Protein AF-A0A3D2KAJ4-F1 (afdb_monomer)

Structure (mmCIF, N/CA/C/O backbone):
data_AF-A0A3D2KAJ4-F1
#
_entry.id   AF-A0A3D2KAJ4-F1
#
loop_
_atom_site.group_PDB
_atom_site.id
_atom_site.type_symbol
_atom_site.label_atom_id
_atom_site.label_alt_id
_atom_site.label_comp_id
_atom_site.label_asym_id
_atom_site.label_entity_id
_atom_site.label_seq_id
_atom_site.pdbx_PDB_ins_code
_atom_site.Cartn_x
_atom_site.Cartn_y
_atom_site.Cartn_z
_atom_site.occupancy
_atom_site.B_iso_or_equiv
_atom_site.auth_seq_id
_atom_site.auth_comp_id
_atom_site.auth_asym_id
_atom_site.auth_atom_id
_atom_site.pdbx_PDB_model_num
ATOM 1 N N . MET A 1 1 ? -24.902 52.094 25.342 1.00 44.56 1 MET A N 1
ATOM 2 C CA . MET A 1 1 ? -23.989 51.502 26.342 1.00 44.56 1 MET A CA 1
ATOM 3 C C . MET A 1 1 ? -24.831 51.094 27.542 1.00 44.56 1 MET A C 1
ATOM 5 O O . MET A 1 1 ? -25.283 51.971 28.264 1.00 44.56 1 MET A O 1
ATOM 9 N N . GLY A 1 2 ? -25.164 49.807 27.673 1.00 51.56 2 GLY A N 1
ATOM 10 C CA . GLY A 1 2 ? -25.935 49.292 28.810 1.00 51.56 2 GLY A CA 1
ATOM 11 C C . GLY A 1 2 ? -24.982 48.902 29.934 1.00 51.56 2 GLY A C 1
ATOM 12 O O . GLY A 1 2 ? -24.184 47.990 29.752 1.00 51.56 2 GLY A O 1
ATOM 13 N N . GLY A 1 3 ? -25.013 49.626 31.052 1.00 55.88 3 GLY A N 1
ATOM 14 C CA . GLY A 1 3 ? -24.237 49.272 32.240 1.00 55.88 3 GLY A CA 1
ATOM 15 C C . GLY A 1 3 ? -24.943 48.169 33.029 1.00 55.88 3 GLY A C 1
ATOM 16 O O . GLY A 1 3 ? -26.137 48.282 33.299 1.00 55.88 3 GLY A O 1
ATOM 17 N N . THR A 1 4 ? -24.212 47.128 33.427 1.00 60.97 4 THR A N 1
ATOM 18 C CA . THR A 1 4 ? -24.699 46.009 34.262 1.00 60.97 4 THR A CA 1
ATOM 19 C C . THR A 1 4 ? -24.834 46.367 35.749 1.00 60.97 4 THR A C 1
ATOM 21 O O . THR A 1 4 ? -25.060 45.493 36.582 1.00 60.97 4 THR A O 1
ATOM 24 N N . ASP A 1 5 ? -24.702 47.647 36.097 1.00 73.38 5 ASP A N 1
ATOM 25 C CA . ASP A 1 5 ? -24.620 48.122 37.476 1.00 73.38 5 ASP A CA 1
ATOM 26 C C . ASP A 1 5 ? -26.016 48.494 38.013 1.00 73.38 5 ASP A C 1
ATOM 28 O O . ASP A 1 5 ? -26.476 49.639 37.924 1.00 73.38 5 ASP A O 1
ATOM 32 N N . LEU A 1 6 ? -26.750 47.476 38.478 1.00 77.94 6 LEU A N 1
ATOM 33 C CA . LEU A 1 6 ? -28.124 47.572 38.984 1.00 77.94 6 LEU A CA 1
ATOM 34 C C . LEU A 1 6 ? -28.147 47.502 40.519 1.00 77.94 6 LEU A C 1
ATOM 36 O O . LEU A 1 6 ? -27.630 46.557 41.109 1.00 77.94 6 LEU A O 1
ATOM 40 N N . VAL A 1 7 ? -28.839 48.439 41.177 1.00 79.94 7 VAL A N 1
ATOM 41 C CA . VAL A 1 7 ? -29.032 48.434 42.642 1.00 79.94 7 VAL A CA 1
ATOM 42 C C . VAL A 1 7 ? -30.512 48.284 42.979 1.00 79.94 7 VAL A C 1
ATOM 44 O O . VAL A 1 7 ? -31.363 48.946 42.384 1.00 79.94 7 VAL A O 1
ATOM 47 N N . LYS A 1 8 ? -30.831 47.430 43.956 1.00 79.06 8 LYS A N 1
ATOM 48 C CA . LYS A 1 8 ? -32.203 47.230 44.436 1.00 79.06 8 LYS A CA 1
ATOM 49 C C . LYS A 1 8 ? -32.609 48.372 45.372 1.00 79.06 8 LYS A C 1
ATOM 51 O O . LYS A 1 8 ? -32.001 48.548 46.425 1.00 79.06 8 LYS A O 1
ATOM 56 N N . LYS A 1 9 ? -33.648 49.124 45.007 1.00 74.62 9 LYS A N 1
ATOM 57 C CA . LYS A 1 9 ? -34.270 50.166 45.841 1.00 74.62 9 LYS A CA 1
ATOM 58 C C . LYS A 1 9 ? -35.787 50.019 45.769 1.00 74.62 9 LYS A C 1
ATOM 60 O O . LYS A 1 9 ? -36.330 49.887 44.679 1.00 74.62 9 LYS A O 1
ATOM 65 N N . ASP A 1 10 ? -36.456 49.991 46.919 1.00 75.56 10 ASP A N 1
ATOM 66 C CA . ASP A 1 10 ? -37.926 49.983 47.029 1.00 75.56 10 ASP A CA 1
ATOM 67 C C . ASP A 1 10 ? -38.635 48.916 46.170 1.00 75.56 10 ASP A C 1
ATOM 69 O O . ASP A 1 10 ? -39.682 49.151 45.574 1.00 75.56 10 ASP A O 1
ATOM 73 N N . GLY A 1 11 ? -38.041 47.722 46.073 1.00 74.31 11 GLY A N 1
ATOM 74 C CA . GLY A 1 11 ? -38.625 46.596 45.335 1.00 74.31 11 GLY A CA 1
ATOM 75 C C . GLY A 1 11 ? -38.410 46.611 43.817 1.00 74.31 11 GLY A C 1
ATOM 76 O O . GLY A 1 11 ? -38.854 45.678 43.155 1.00 74.31 11 GLY A O 1
ATOM 77 N N . VAL A 1 12 ? -37.684 47.590 43.269 1.00 77.19 12 VAL A N 1
ATOM 78 C CA . VAL A 1 12 ? -37.281 47.659 41.851 1.00 77.19 12 VAL A CA 1
ATOM 79 C C . VAL A 1 12 ? -35.756 47.742 41.708 1.00 77.19 12 VAL A C 1
ATOM 81 O O . VAL A 1 12 ? -35.048 48.140 42.635 1.00 77.19 12 VAL A O 1
ATOM 84 N N . PHE A 1 13 ? -35.225 47.342 40.555 1.00 81.69 13 PHE A N 1
ATOM 85 C CA . PHE A 1 13 ? -33.801 47.445 40.233 1.00 81.69 13 PHE A CA 1
ATOM 86 C C . PHE A 1 13 ? -33.536 48.712 39.431 1.00 81.69 13 PHE A C 1
ATOM 88 O O . PHE A 1 13 ? -34.203 48.958 38.434 1.00 81.69 13 PHE A O 1
ATOM 95 N N . VAL A 1 14 ? -32.565 49.521 39.844 1.00 81.94 14 VAL A N 1
ATOM 96 C CA . VAL A 1 14 ? -32.251 50.793 39.180 1.00 81.94 14 VAL A CA 1
ATOM 97 C C . VAL A 1 14 ? -30.829 50.764 38.644 1.00 81.94 14 VAL A C 1
ATOM 99 O O . VAL A 1 14 ? -29.884 50.582 39.418 1.00 81.94 14 VAL A O 1
ATOM 102 N N . CYS A 1 15 ? -30.674 50.978 37.335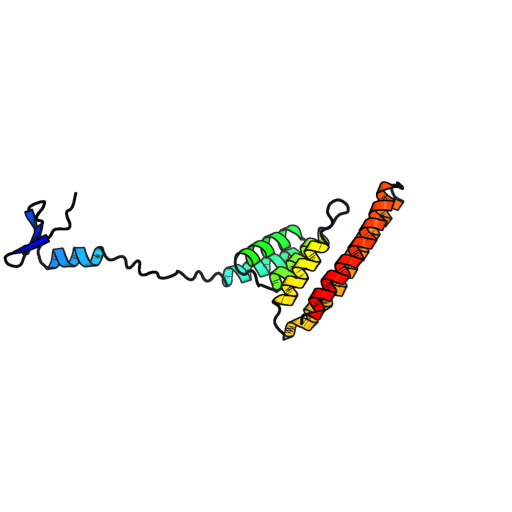 1.00 83.00 15 CYS A N 1
ATOM 103 C CA . CYS A 1 15 ? -29.360 51.135 36.714 1.00 83.00 15 CYS A CA 1
ATOM 104 C C . CYS A 1 15 ? -28.702 52.421 37.200 1.00 83.00 15 CYS A C 1
ATOM 106 O O . CYS A 1 15 ? -29.247 53.508 37.010 1.00 83.00 15 CYS A O 1
ATOM 108 N N . GLN A 1 16 ? -27.524 52.308 37.807 1.00 78.69 16 GLN A N 1
ATOM 109 C CA . GLN A 1 16 ? -26.793 53.466 38.320 1.00 78.69 16 GLN A CA 1
ATOM 110 C C . GLN A 1 16 ? -26.287 54.380 37.197 1.00 78.69 16 GLN A C 1
ATOM 112 O O . GLN A 1 16 ? -26.099 55.571 37.419 1.00 78.69 16 GLN A O 1
ATOM 117 N N . THR A 1 17 ? -26.116 53.855 35.981 1.00 77.31 17 THR A N 1
ATOM 118 C CA . THR A 1 17 ? -25.600 54.621 34.838 1.00 77.31 17 THR A CA 1
ATOM 119 C C . THR A 1 17 ? -26.674 55.452 34.135 1.00 77.31 17 THR A C 1
ATOM 121 O O . THR A 1 17 ? -26.399 56.574 33.723 1.00 77.31 17 THR A O 1
ATOM 124 N N . CYS A 1 18 ? -27.889 54.920 33.965 1.00 81.19 18 CYS A N 1
ATOM 125 C CA . CYS A 1 18 ? -28.947 55.589 33.192 1.00 81.19 18 CYS A CA 1
ATOM 126 C C . CYS A 1 18 ? -30.234 55.875 33.978 1.00 81.19 18 CYS A C 1
ATOM 128 O O . CYS A 1 18 ? -31.140 56.511 33.449 1.00 81.19 18 CYS A O 1
ATOM 130 N N . GLY A 1 19 ? -30.346 55.409 35.224 1.00 75.38 19 GLY A N 1
ATOM 131 C CA . GLY A 1 19 ? -31.495 55.669 36.094 1.00 75.38 19 GLY A CA 1
ATOM 132 C C . GLY A 1 19 ? -32.775 54.905 35.741 1.00 75.38 19 GLY A C 1
ATOM 133 O O . GLY A 1 19 ? -33.782 55.073 36.431 1.00 75.38 19 GLY A O 1
ATOM 134 N N . ILE A 1 20 ? -32.760 54.057 34.705 1.00 81.50 20 ILE A N 1
ATOM 135 C CA . ILE A 1 20 ? -33.915 53.231 34.329 1.00 81.50 20 ILE A CA 1
ATOM 136 C C . ILE A 1 20 ? -34.229 52.252 35.461 1.00 81.50 20 ILE A C 1
ATOM 138 O O . ILE A 1 20 ? -33.332 51.608 36.016 1.00 81.50 20 ILE A O 1
ATOM 142 N N . LYS A 1 21 ? -35.520 52.165 35.794 1.00 82.81 21 LYS A N 1
ATOM 143 C CA . LYS A 1 21 ? -36.064 51.251 36.795 1.00 82.81 21 LYS A CA 1
ATOM 144 C C . LYS A 1 21 ? -36.617 50.016 36.097 1.00 82.81 21 LYS A C 1
ATOM 146 O O . LYS A 1 21 ? -37.402 50.140 35.165 1.00 82.81 21 LYS A O 1
ATOM 151 N N . TYR A 1 22 ? -36.240 48.855 36.599 1.00 77.25 22 TYR A N 1
ATOM 152 C CA . TYR A 1 22 ? -36.689 47.551 36.147 1.00 77.25 22 TYR A CA 1
ATOM 153 C C . TYR A 1 22 ? -37.463 46.881 37.271 1.00 77.25 22 TYR A C 1
ATOM 155 O O . TYR A 1 22 ? -37.044 46.889 38.435 1.00 77.25 22 TYR A O 1
ATOM 163 N N . SER A 1 23 ? -38.592 46.278 36.929 1.00 79.81 23 SER A N 1
ATOM 164 C CA . SER A 1 23 ? -39.265 45.362 37.839 1.00 79.81 23 SER A CA 1
ATOM 165 C C . SER A 1 23 ? -38.400 44.123 38.097 1.00 79.81 23 SER A C 1
ATOM 167 O O . SER A 1 23 ? -37.473 43.801 37.349 1.00 79.81 23 SER A O 1
ATOM 169 N N . ILE A 1 24 ? -38.715 43.400 39.173 1.00 74.88 24 ILE A N 1
ATOM 170 C CA . ILE A 1 24 ? -38.033 42.144 39.512 1.00 74.88 24 ILE A CA 1
ATOM 171 C C . ILE A 1 24 ? -38.161 41.127 38.367 1.00 74.88 24 ILE A C 1
ATOM 173 O O . ILE A 1 24 ? -37.197 40.430 38.065 1.00 74.88 24 ILE A O 1
ATOM 177 N N . GLU A 1 25 ? -39.320 41.066 37.710 1.00 73.94 25 GLU A N 1
ATOM 178 C CA . GLU A 1 25 ? -39.568 40.141 36.598 1.00 73.94 25 GLU A CA 1
ATOM 179 C C . GLU A 1 25 ? -38.781 40.524 35.333 1.00 73.94 25 GLU A C 1
ATOM 181 O O . GLU A 1 25 ? -38.225 39.651 34.670 1.00 73.94 25 GLU A O 1
ATOM 186 N N . GLU A 1 26 ? -38.656 41.817 35.017 1.00 71.69 26 GLU A N 1
ATOM 187 C CA . GLU A 1 26 ? -37.858 42.289 33.870 1.00 71.69 26 GLU A CA 1
ATOM 188 C C . GLU A 1 26 ? -36.359 42.063 34.083 1.00 71.69 26 GLU A C 1
ATOM 190 O O . GLU A 1 26 ? -35.669 41.601 33.174 1.00 71.69 26 GLU A O 1
ATOM 195 N N . ALA A 1 27 ? -35.858 42.314 35.297 1.00 67.12 27 ALA A N 1
ATOM 196 C CA . ALA A 1 27 ? -34.476 42.006 35.654 1.00 67.12 27 ALA A CA 1
ATOM 197 C C . ALA A 1 27 ? -34.206 40.489 35.616 1.00 67.12 27 ALA A C 1
ATOM 199 O O . ALA A 1 27 ? -33.155 40.060 35.139 1.00 67.12 27 ALA A O 1
ATOM 200 N N . ARG A 1 28 ? -35.171 39.664 36.055 1.00 66.75 28 ARG A N 1
ATOM 201 C CA . ARG A 1 28 ? -35.076 38.199 35.984 1.00 66.75 28 ARG A CA 1
ATOM 202 C C . ARG A 1 28 ? -35.041 37.702 34.537 1.00 66.75 28 ARG A C 1
ATOM 204 O O . ARG A 1 28 ? -34.225 36.840 34.234 1.00 66.75 28 ARG A O 1
ATOM 211 N N . LYS A 1 29 ? -35.865 38.252 33.637 1.00 66.06 29 LYS A N 1
ATOM 212 C CA . LYS A 1 29 ? -35.831 37.893 32.206 1.00 66.06 29 LYS A CA 1
ATOM 213 C C . LYS A 1 29 ? -34.470 38.175 31.570 1.00 66.06 29 LYS A C 1
ATOM 215 O O . LYS A 1 29 ? -33.942 37.307 30.882 1.00 66.06 29 LYS A O 1
ATOM 220 N N . MET A 1 30 ? -33.856 39.318 31.882 1.00 61.94 30 MET A N 1
ATOM 221 C CA . MET A 1 30 ? -32.513 39.647 31.383 1.00 61.94 30 MET A CA 1
ATOM 222 C C . MET A 1 30 ? -31.417 38.704 31.904 1.00 61.94 30 MET A C 1
ATOM 224 O O . MET A 1 30 ? -30.434 38.476 31.207 1.00 61.94 30 MET A O 1
ATOM 228 N N . MET A 1 31 ? -31.582 38.123 33.098 1.00 60.34 31 MET A N 1
ATOM 229 C CA . MET A 1 31 ? -30.660 37.109 33.629 1.00 60.34 31 MET A CA 1
ATOM 230 C C . MET A 1 31 ? -30.849 35.720 32.998 1.00 60.34 31 MET A C 1
ATOM 232 O O . MET A 1 31 ? -29.916 34.923 33.010 1.00 60.34 31 MET A O 1
ATOM 236 N N . ILE A 1 32 ? -32.033 35.422 32.450 1.00 56.62 32 ILE A N 1
ATOM 237 C CA . ILE A 1 32 ? -32.345 34.125 31.827 1.00 56.62 32 ILE A CA 1
ATOM 238 C C . ILE A 1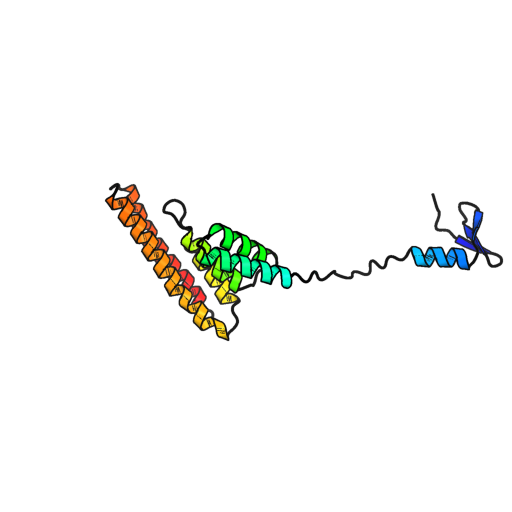 32 ? -31.911 34.103 30.355 1.00 56.62 32 ILE A C 1
ATOM 240 O O . ILE A 1 32 ? -31.362 33.106 29.899 1.00 56.62 32 ILE A O 1
ATOM 244 N N . GLU A 1 33 ? -32.095 35.201 29.619 1.00 52.59 33 GLU A N 1
ATOM 245 C CA . GLU A 1 33 ? -31.712 35.288 28.198 1.00 52.59 33 GLU A CA 1
ATOM 246 C C . GLU A 1 33 ? -30.203 35.518 27.980 1.00 52.59 33 GLU A C 1
ATOM 248 O O . GLU A 1 33 ? -29.713 35.384 26.862 1.00 52.59 33 GLU A O 1
ATOM 253 N N . GLY A 1 34 ? -29.453 35.842 29.040 1.00 49.44 34 GLY A N 1
ATOM 254 C CA . GLY A 1 34 ? -28.016 36.128 28.975 1.00 49.44 34 GLY A CA 1
ATOM 255 C C . GLY A 1 34 ? -27.086 34.955 29.292 1.00 49.44 34 GLY A C 1
ATOM 256 O O . GLY A 1 34 ? -25.879 35.091 29.103 1.00 49.44 34 GLY A O 1
ATOM 257 N N . ASN A 1 35 ? -27.601 33.817 29.764 1.00 53.31 35 ASN A N 1
ATOM 258 C CA . ASN A 1 35 ? -26.761 32.680 30.138 1.00 53.31 35 ASN A CA 1
ATOM 259 C C . ASN A 1 35 ? -26.773 31.626 29.024 1.00 53.31 35 ASN A C 1
ATOM 261 O O . ASN A 1 35 ? -27.408 30.579 29.135 1.00 53.31 35 ASN A O 1
ATOM 265 N N . VAL A 1 36 ? -26.068 31.915 27.924 1.00 53.81 36 VAL A N 1
ATOM 266 C CA . VAL A 1 36 ? -25.588 30.839 27.052 1.00 53.81 36 VAL A CA 1
ATOM 267 C C . VAL A 1 36 ? -24.560 30.091 27.883 1.00 53.81 36 VAL A C 1
ATOM 269 O O . VAL A 1 36 ? -23.478 30.611 28.152 1.00 53.81 36 VAL A O 1
ATOM 272 N N . ASP A 1 37 ? -24.931 28.909 28.358 1.00 48.44 37 ASP A N 1
ATOM 273 C CA . ASP A 1 37 ? -24.009 28.045 29.070 1.00 48.44 37 ASP A CA 1
ATOM 274 C C . ASP A 1 37 ? -22.934 27.569 28.084 1.00 48.44 37 ASP A C 1
ATOM 276 O O . ASP A 1 37 ? -23.093 26.581 27.374 1.00 48.44 37 ASP A O 1
ATOM 280 N N . VAL A 1 38 ? -21.833 28.318 28.004 1.00 52.50 38 VAL A N 1
ATOM 281 C CA . VAL A 1 38 ? -20.588 27.886 27.358 1.00 52.50 38 VAL A CA 1
ATOM 282 C C . VAL A 1 38 ? -19.791 27.026 28.349 1.00 52.50 38 VAL A C 1
ATOM 284 O O . VAL A 1 38 ? -18.560 27.064 28.364 1.00 52.50 38 VAL A O 1
ATOM 287 N N . SER A 1 39 ? -20.461 26.256 29.223 1.00 46.06 39 SER A N 1
ATOM 288 C CA . SER A 1 39 ? -19.810 25.188 29.975 1.00 46.06 39 SER A CA 1
ATOM 289 C C . SER A 1 39 ? -19.399 24.108 28.984 1.00 46.06 39 SER A C 1
ATOM 291 O O . SER A 1 39 ? -20.156 23.196 28.683 1.00 46.06 39 SER A O 1
ATOM 293 N N . GLY A 1 40 ? -18.211 24.303 28.399 1.00 50.53 40 GLY A N 1
ATOM 294 C CA . GLY A 1 40 ? -17.299 23.332 27.790 1.00 50.53 40 GLY A CA 1
ATOM 295 C C . GLY A 1 40 ? -17.870 21.986 27.357 1.00 50.53 40 GLY A C 1
ATOM 296 O O . GLY A 1 40 ? -17.234 20.960 27.594 1.00 50.53 40 GLY A O 1
ATOM 297 N N . SER A 1 41 ? -19.038 21.977 26.718 1.00 49.88 41 SER A N 1
ATOM 298 C CA . SER A 1 41 ? -19.647 20.794 26.148 1.00 49.88 41 SER A CA 1
ATOM 299 C C . SER A 1 41 ? -18.814 20.562 24.916 1.00 49.88 41 SER A C 1
ATOM 301 O O . SER A 1 41 ? -19.039 21.163 23.868 1.00 49.88 41 SER A O 1
ATOM 303 N N . THR A 1 42 ? -17.737 19.804 25.096 1.00 49.75 42 THR A N 1
ATOM 304 C CA . THR A 1 42 ? -16.917 19.321 24.001 1.00 49.75 42 THR A CA 1
ATOM 305 C C . THR A 1 42 ? -17.896 18.581 23.113 1.00 49.75 42 THR A C 1
ATOM 307 O O . THR A 1 42 ? -18.371 17.505 23.474 1.00 49.75 42 THR A O 1
ATOM 310 N N . VAL A 1 43 ? -18.295 19.222 22.013 1.00 56.94 43 VAL A N 1
ATOM 311 C CA . VAL A 1 43 ? -19.124 18.611 20.985 1.00 56.94 43 VAL A CA 1
ATOM 312 C C . VAL A 1 43 ? -18.285 17.450 20.482 1.00 56.94 43 VAL A C 1
ATOM 314 O O . VAL A 1 43 ? -17.340 17.641 19.720 1.00 56.94 43 VAL A O 1
ATOM 317 N N . LYS A 1 44 ? -18.553 16.254 21.006 1.00 58.56 44 LYS A N 1
ATOM 318 C CA . LYS A 1 44 ? -17.991 15.026 20.470 1.00 58.56 44 LYS A CA 1
ATOM 319 C C . LYS A 1 44 ? -18.683 14.837 19.133 1.00 58.56 44 LYS A C 1
ATOM 321 O O . LYS A 1 44 ? -19.829 14.402 19.089 1.00 58.56 44 LYS A O 1
ATOM 326 N N . VAL A 1 45 ? -18.031 15.301 18.073 1.00 67.00 45 VAL A N 1
ATOM 327 C CA . VAL A 1 45 ? -18.467 15.025 16.709 1.00 67.00 45 VAL A CA 1
ATOM 328 C C . VAL A 1 45 ? -18.264 13.529 16.513 1.00 67.00 45 VAL A C 1
ATOM 330 O O . VAL A 1 45 ? -17.137 13.043 16.552 1.00 67.00 45 VAL A O 1
ATOM 333 N N . ASP A 1 46 ? -19.369 12.799 16.427 1.00 79.44 46 ASP A N 1
ATOM 334 C CA . ASP A 1 46 ? -19.358 11.392 16.058 1.00 79.44 46 ASP A CA 1
ATOM 335 C C . ASP A 1 46 ? -19.247 11.311 14.533 1.00 79.44 46 ASP A C 1
ATOM 337 O O . ASP A 1 46 ? -20.211 11.561 13.811 1.00 79.44 46 ASP A O 1
ATOM 341 N N . ASP A 1 47 ? -18.037 11.042 14.045 1.00 87.56 47 ASP A N 1
ATOM 342 C CA . ASP A 1 47 ? -17.747 10.886 12.618 1.00 87.56 47 ASP A CA 1
ATOM 343 C C . ASP A 1 47 ? -17.884 9.419 12.151 1.00 87.56 47 ASP A C 1
ATOM 345 O O . ASP A 1 47 ? -17.508 9.106 11.019 1.00 87.56 47 ASP A O 1
ATOM 349 N N . SER A 1 48 ? -18.433 8.511 12.971 1.00 91.19 48 SER A N 1
ATOM 350 C CA . SER A 1 48 ? -18.488 7.071 12.661 1.00 91.19 48 SER A CA 1
ATOM 351 C C . SER A 1 48 ? -19.197 6.780 11.333 1.00 91.19 48 SER A C 1
ATOM 353 O O . SER A 1 48 ? -18.635 6.106 10.468 1.00 91.19 48 SER A O 1
ATOM 355 N N . ASP A 1 49 ? -20.371 7.381 11.103 1.00 92.94 49 ASP A N 1
ATOM 356 C CA . ASP A 1 49 ? -21.124 7.231 9.846 1.00 92.94 49 ASP A CA 1
ATOM 357 C C . ASP A 1 49 ? -20.319 7.723 8.633 1.00 92.94 49 ASP A C 1
ATOM 359 O O . ASP A 1 49 ? -20.395 7.191 7.522 1.00 92.94 49 ASP A O 1
ATOM 363 N N . LYS A 1 50 ? -19.530 8.782 8.821 1.00 94.62 50 LYS A N 1
ATOM 364 C CA . LYS A 1 50 ? -18.712 9.380 7.765 1.00 94.62 50 LYS A CA 1
ATOM 365 C C . LYS A 1 50 ? -17.508 8.496 7.442 1.00 94.62 50 LYS A C 1
ATOM 367 O O . LYS A 1 50 ? -17.194 8.314 6.264 1.00 94.62 50 LYS A O 1
ATOM 372 N N . ILE A 1 51 ? -16.873 7.927 8.467 1.00 96.69 51 ILE A N 1
ATOM 373 C CA . ILE A 1 51 ? -15.780 6.962 8.330 1.00 96.69 51 ILE A CA 1
ATOM 374 C C . ILE A 1 51 ? -16.267 5.719 7.584 1.00 96.69 51 ILE A C 1
ATOM 376 O O . ILE A 1 51 ? -15.627 5.311 6.613 1.00 96.69 51 ILE A O 1
ATOM 380 N N . GLU A 1 52 ? -17.421 5.162 7.961 1.00 97.12 52 GLU A N 1
ATOM 381 C CA . GLU A 1 52 ? -17.999 3.995 7.286 1.00 97.12 52 GLU A CA 1
ATOM 382 C C . GLU A 1 52 ? -18.279 4.284 5.804 1.00 97.12 52 GLU A C 1
ATOM 384 O O . GLU A 1 52 ? -17.887 3.513 4.920 1.00 97.12 52 GLU A O 1
ATOM 389 N N . ASN A 1 53 ? -18.865 5.447 5.508 1.00 97.88 53 ASN A N 1
ATOM 390 C CA . ASN A 1 53 ? -19.108 5.879 4.135 1.00 97.88 53 ASN A CA 1
ATOM 391 C C . ASN A 1 53 ? -17.809 6.021 3.325 1.00 97.88 53 ASN A C 1
ATOM 393 O O . ASN A 1 53 ? -17.736 5.550 2.188 1.00 97.88 53 ASN A O 1
ATOM 397 N N . TYR A 1 54 ? -16.763 6.640 3.879 1.00 98.50 54 TYR A N 1
ATOM 398 C CA . TYR A 1 54 ? -15.473 6.747 3.190 1.00 98.50 54 TYR A CA 1
ATOM 399 C C . TYR A 1 54 ? -14.803 5.396 2.987 1.00 98.50 54 TYR A C 1
ATOM 401 O O . TYR A 1 54 ? -14.221 5.163 1.929 1.00 98.50 54 TYR A O 1
ATOM 409 N N . LEU A 1 55 ? -14.918 4.489 3.950 1.00 98.56 55 LEU A N 1
ATOM 410 C CA . LEU A 1 55 ? -14.374 3.145 3.840 1.00 98.56 55 LEU A CA 1
ATOM 411 C C . LEU A 1 55 ? -15.073 2.352 2.730 1.00 98.56 55 LEU A C 1
ATOM 413 O O . LEU A 1 55 ? -14.406 1.673 1.947 1.00 98.56 55 LEU A O 1
ATOM 417 N N . MET A 1 56 ? -16.397 2.480 2.608 1.00 98.62 56 MET A N 1
ATOM 418 C CA . MET A 1 56 ? -17.156 1.913 1.492 1.00 98.62 56 MET A CA 1
ATOM 419 C C . MET A 1 56 ? -16.695 2.494 0.147 1.00 98.62 56 MET A C 1
ATOM 421 O O . MET A 1 56 ? -16.456 1.742 -0.798 1.00 98.62 56 MET A O 1
ATOM 425 N N . MET A 1 57 ? -16.507 3.815 0.056 1.00 98.69 57 MET A N 1
ATOM 426 C CA . MET A 1 57 ? -16.006 4.453 -1.168 1.00 98.69 57 MET A CA 1
ATOM 427 C C . MET A 1 57 ? -14.583 4.002 -1.521 1.00 98.69 57 MET A C 1
ATOM 429 O O . MET A 1 57 ? -14.305 3.738 -2.689 1.00 98.69 57 MET A O 1
ATOM 433 N N . ALA A 1 58 ? -13.701 3.853 -0.528 1.00 98.69 58 ALA A N 1
ATOM 434 C CA . ALA A 1 58 ? -12.344 3.352 -0.726 1.00 98.69 58 ALA A CA 1
ATOM 435 C C . ALA A 1 58 ? -12.345 1.916 -1.274 1.00 98.69 58 ALA A C 1
ATOM 437 O O . ALA A 1 58 ? -11.614 1.621 -2.218 1.00 98.69 58 ALA A O 1
ATOM 438 N N . LYS A 1 59 ? -13.193 1.034 -0.724 1.00 98.69 59 LYS A N 1
ATOM 439 C CA . LYS A 1 59 ? -13.357 -0.353 -1.197 1.00 98.69 59 LYS A CA 1
ATOM 440 C C . LYS A 1 59 ? -13.874 -0.394 -2.636 1.00 98.69 59 LYS A C 1
ATOM 442 O O . LYS A 1 59 ? -13.240 -1.008 -3.486 1.00 98.69 59 LYS A O 1
ATOM 447 N N . ASN A 1 60 ? -14.932 0.356 -2.944 1.00 98.62 60 ASN A N 1
ATOM 448 C CA . ASN A 1 60 ? -15.482 0.437 -4.302 1.00 98.62 60 ASN A CA 1
ATOM 449 C C . ASN A 1 60 ? -14.460 0.988 -5.315 1.00 98.62 60 ASN A C 1
ATOM 451 O O . ASN A 1 60 ? -14.344 0.489 -6.437 1.00 98.62 60 ASN A O 1
ATOM 455 N N . ALA A 1 61 ? -13.698 2.016 -4.930 1.00 98.69 61 ALA A N 1
ATOM 456 C CA . ALA A 1 61 ? -12.627 2.558 -5.761 1.00 98.69 61 ALA A CA 1
ATOM 457 C C . ALA A 1 61 ? -11.516 1.523 -5.991 1.00 98.69 61 ALA A C 1
ATOM 459 O O . ALA A 1 61 ? -11.029 1.382 -7.112 1.00 98.69 61 ALA A O 1
ATOM 460 N N . TYR A 1 62 ? -11.160 0.755 -4.960 1.00 98.50 62 TYR A N 1
ATOM 461 C CA . TYR A 1 62 ? -10.152 -0.294 -5.063 1.00 98.50 62 TYR A CA 1
ATOM 462 C C . TYR A 1 62 ? -10.597 -1.422 -5.998 1.00 98.50 62 TYR A C 1
ATOM 464 O O . TYR A 1 62 ? -9.847 -1.789 -6.904 1.00 98.50 62 TYR A O 1
ATOM 472 N N . ASP A 1 63 ? -11.831 -1.901 -5.843 1.00 98.06 63 ASP A N 1
ATOM 473 C CA . ASP A 1 63 ? -12.405 -2.986 -6.648 1.00 98.06 63 ASP A CA 1
ATOM 474 C C . ASP A 1 63 ? -12.549 -2.602 -8.131 1.00 98.06 63 ASP A C 1
ATOM 476 O O . ASP A 1 63 ? -12.443 -3.447 -9.019 1.00 98.06 63 ASP A O 1
ATOM 480 N N . THR A 1 64 ? -12.729 -1.310 -8.418 1.00 97.81 64 THR A N 1
ATOM 481 C CA . THR A 1 64 ? -12.755 -0.761 -9.787 1.00 97.81 64 THR A CA 1
ATOM 482 C C . THR A 1 64 ? -11.370 -0.370 -10.317 1.00 97.81 64 THR A C 1
ATOM 484 O O . THR A 1 64 ? -11.249 0.127 -11.437 1.00 97.81 64 THR A O 1
ATOM 487 N N . GLY A 1 65 ? -10.307 -0.605 -9.542 1.00 97.31 65 GLY A N 1
ATOM 488 C CA . GLY A 1 65 ? -8.921 -0.339 -9.925 1.00 97.31 65 GLY A CA 1
ATOM 489 C C . GLY A 1 65 ? -8.491 1.128 -9.823 1.00 97.31 65 GLY A C 1
ATOM 490 O O . GLY A 1 65 ? -7.375 1.464 -10.227 1.00 97.31 65 GLY A O 1
ATOM 491 N N . ASN A 1 66 ? -9.323 2.013 -9.270 1.00 98.38 66 ASN A N 1
ATOM 492 C CA . ASN A 1 66 ? -9.012 3.429 -9.100 1.00 98.38 66 ASN A CA 1
ATOM 493 C C . ASN A 1 66 ? -8.169 3.678 -7.839 1.00 98.38 66 ASN A C 1
ATOM 495 O O . ASN A 1 66 ? -8.638 4.211 -6.836 1.00 98.38 66 ASN A O 1
ATOM 499 N N . GLN A 1 67 ? -6.884 3.330 -7.922 1.00 98.19 67 GLN A N 1
ATOM 500 C CA . GLN A 1 67 ? -5.958 3.389 -6.786 1.00 98.19 67 GLN A CA 1
ATOM 501 C C . GLN A 1 67 ? -5.791 4.797 -6.200 1.00 98.19 67 GLN A C 1
ATOM 503 O O . GLN A 1 67 ? -5.648 4.954 -4.989 1.00 98.19 67 GLN A O 1
ATOM 508 N N . LYS A 1 68 ? -5.835 5.834 -7.046 1.00 98.31 68 LYS A N 1
ATOM 509 C CA . LYS A 1 68 ? -5.728 7.224 -6.591 1.00 98.31 68 LYS A CA 1
ATOM 510 C C . LYS A 1 68 ? -6.914 7.600 -5.707 1.00 98.31 68 LYS A C 1
ATOM 512 O O . LYS A 1 68 ? -6.736 8.234 -4.673 1.00 98.31 68 LYS A O 1
ATOM 517 N N . GLU A 1 69 ? -8.115 7.198 -6.107 1.00 98.50 69 GLU A N 1
ATOM 518 C CA . GLU A 1 69 ? -9.322 7.499 -5.347 1.00 98.50 69 GLU A CA 1
ATOM 519 C C . GLU A 1 69 ? -9.436 6.641 -4.082 1.00 98.50 69 GLU A C 1
ATOM 521 O O . GLU A 1 69 ? -9.810 7.167 -3.034 1.00 98.50 69 GLU A O 1
ATOM 526 N N . THR A 1 70 ? -9.007 5.374 -4.130 1.00 98.81 70 THR A N 1
ATOM 527 C CA . THR A 1 70 ? -8.824 4.546 -2.928 1.00 98.81 70 THR A CA 1
ATOM 528 C C . THR A 1 70 ? -7.965 5.274 -1.904 1.00 98.81 70 THR A C 1
ATOM 530 O O . THR A 1 70 ? -8.376 5.460 -0.762 1.00 98.81 70 THR A O 1
ATOM 533 N N . GLU A 1 71 ? -6.792 5.746 -2.327 1.00 98.56 71 GLU A N 1
ATOM 534 C CA . GLU A 1 71 ? -5.868 6.460 -1.456 1.00 98.56 71 GLU A CA 1
ATOM 535 C C . GLU A 1 71 ? -6.469 7.761 -0.903 1.00 98.56 71 GLU A C 1
ATOM 537 O O . GLU A 1 71 ? -6.304 8.048 0.283 1.00 98.56 71 GLU A O 1
ATOM 542 N N . ASN A 1 72 ? -7.203 8.522 -1.722 1.00 98.69 72 ASN A N 1
ATOM 543 C CA . ASN A 1 72 ? -7.879 9.743 -1.282 1.00 98.69 72 ASN A CA 1
ATOM 544 C C . A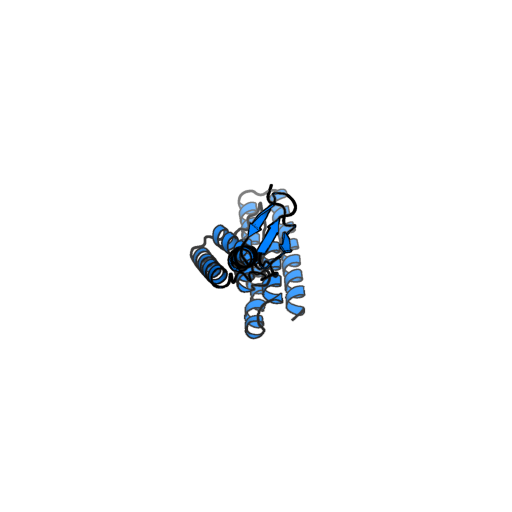SN A 1 72 ? -8.879 9.469 -0.150 1.00 98.69 72 ASN A C 1
ATOM 546 O O . ASN A 1 72 ? -8.891 10.197 0.843 1.00 98.69 72 ASN A O 1
ATOM 550 N N . TYR A 1 73 ? -9.717 8.436 -0.279 1.00 98.75 73 TYR A N 1
ATOM 551 C CA . TYR A 1 73 ? -10.674 8.082 0.771 1.00 98.75 73 TYR A CA 1
ATOM 552 C C . TYR A 1 73 ? -9.990 7.505 2.010 1.00 98.75 73 TYR A C 1
ATOM 554 O O . TYR A 1 73 ? -10.365 7.874 3.120 1.00 98.75 73 TYR A O 1
ATOM 562 N N . CYS A 1 74 ? -8.948 6.684 1.849 1.00 98.75 74 CYS A N 1
ATOM 563 C CA . CYS A 1 74 ? -8.153 6.210 2.981 1.00 98.75 74 CYS A CA 1
ATOM 564 C C . CYS A 1 74 ? -7.532 7.370 3.768 1.00 98.75 74 CYS A C 1
ATOM 566 O O . CYS A 1 74 ? -7.602 7.365 4.992 1.00 98.75 74 CYS A O 1
ATOM 568 N N . ASN A 1 75 ? -6.977 8.383 3.092 1.00 98.69 75 ASN A N 1
ATOM 569 C CA . ASN A 1 75 ? -6.411 9.556 3.763 1.00 98.69 75 ASN A CA 1
ATOM 570 C C . ASN A 1 75 ? -7.473 10.301 4.587 1.00 98.69 75 ASN A C 1
ATOM 572 O O . ASN A 1 75 ? -7.208 10.632 5.735 1.00 98.69 75 ASN A O 1
ATOM 576 N N . LYS A 1 76 ? -8.691 10.486 4.054 1.00 98.19 76 LYS A N 1
ATOM 577 C CA . LYS A 1 76 ? -9.799 11.113 4.800 1.00 98.19 76 LYS A CA 1
ATOM 578 C C . LYS A 1 76 ? -10.179 10.338 6.062 1.00 98.19 76 LYS A C 1
ATOM 580 O O . LYS A 1 76 ? -10.530 10.955 7.058 1.00 98.19 76 LYS A O 1
ATOM 585 N N . ILE A 1 77 ? -10.136 9.004 6.018 1.00 98.44 77 ILE A N 1
ATOM 586 C CA . ILE A 1 77 ? -10.386 8.170 7.203 1.00 98.44 77 ILE A CA 1
ATOM 587 C C . ILE A 1 77 ? -9.256 8.364 8.210 1.00 98.44 77 ILE A C 1
ATOM 589 O O . ILE A 1 77 ? -9.527 8.670 9.359 1.00 98.44 77 ILE A O 1
ATOM 593 N N . ILE A 1 78 ? -8.001 8.251 7.769 1.00 98.25 78 ILE A N 1
ATOM 594 C CA . ILE A 1 78 ? -6.807 8.342 8.625 1.00 98.25 78 ILE A CA 1
ATOM 595 C C . ILE A 1 78 ? -6.667 9.732 9.272 1.00 98.25 78 ILE A C 1
ATOM 597 O O . ILE A 1 78 ? -6.149 9.844 10.379 1.00 98.25 78 ILE A O 1
ATOM 601 N N . GLU A 1 79 ? -7.144 10.793 8.616 1.00 96.81 79 GLU A N 1
ATOM 602 C CA . GLU A 1 79 ? -7.213 12.145 9.190 1.00 96.81 79 GLU A CA 1
ATOM 603 C C . GLU A 1 79 ? -8.129 12.226 10.422 1.00 96.81 79 GLU A C 1
ATOM 605 O O . GLU A 1 79 ? -7.894 13.053 11.302 1.00 96.81 79 GLU A O 1
ATOM 610 N N . THR A 1 80 ? -9.166 11.387 10.493 1.00 94.00 80 THR A N 1
ATOM 611 C CA . THR A 1 80 ? -10.133 11.354 11.602 1.00 94.00 80 THR A CA 1
ATOM 612 C C . THR A 1 80 ? -9.845 10.220 12.588 1.00 94.00 80 THR A C 1
ATOM 614 O O . THR A 1 80 ? -9.901 10.424 13.798 1.00 94.00 80 THR A O 1
ATOM 617 N N . GLU A 1 81 ? -9.493 9.041 12.083 1.00 95.94 81 GLU A N 1
ATOM 618 C CA . GLU A 1 81 ? -9.185 7.828 12.834 1.00 95.94 81 GLU A CA 1
ATOM 619 C C . GLU A 1 81 ? -7.809 7.285 12.393 1.00 95.94 81 GLU A C 1
ATOM 621 O O . GLU A 1 81 ? -7.719 6.417 11.516 1.00 95.94 81 GLU A O 1
ATOM 626 N N . PRO A 1 82 ? -6.711 7.794 12.987 1.00 97.06 82 PRO A N 1
ATOM 627 C CA . PRO A 1 82 ? -5.347 7.461 12.572 1.00 97.06 82 PRO A CA 1
ATOM 628 C C . PRO A 1 82 ? -4.967 5.989 12.738 1.00 97.06 82 PRO A C 1
ATOM 630 O O . PRO A 1 82 ? -4.017 5.542 12.100 1.00 97.06 82 PRO A O 1
ATOM 633 N N . ASP A 1 83 ? -5.704 5.246 13.561 1.00 96.94 83 ASP A N 1
ATOM 634 C CA . ASP A 1 83 ? -5.442 3.841 13.881 1.00 96.94 83 ASP A CA 1
ATOM 635 C C . ASP A 1 83 ? -6.381 2.884 13.118 1.00 96.94 83 ASP A C 1
ATOM 637 O O . ASP A 1 83 ? -6.374 1.677 13.349 1.00 96.94 83 ASP A O 1
ATOM 641 N N . ASN A 1 84 ? -7.174 3.384 12.157 1.00 97.75 84 ASN A N 1
ATOM 642 C CA . ASN A 1 84 ? -8.071 2.546 11.361 1.00 97.75 84 ASN A CA 1
ATOM 643 C C . ASN A 1 84 ? -7.276 1.570 10.469 1.00 97.75 84 ASN A C 1
ATOM 645 O O . ASN A 1 84 ? -6.804 1.921 9.380 1.00 97.75 84 ASN A O 1
ATOM 649 N N . TYR A 1 85 ? -7.141 0.318 10.915 1.00 97.88 85 TYR A N 1
ATOM 650 C CA . TYR A 1 85 ? -6.325 -0.685 10.225 1.00 97.88 85 TYR A CA 1
ATOM 651 C C . TYR A 1 85 ? -6.814 -0.962 8.791 1.00 97.88 85 TYR A C 1
ATOM 653 O O . TYR A 1 85 ? -6.002 -1.126 7.882 1.00 97.88 85 TYR A O 1
ATOM 661 N N . GLN A 1 86 ? -8.131 -0.940 8.537 1.00 98.19 86 GLN A N 1
ATOM 662 C CA . GLN A 1 86 ? -8.680 -1.192 7.197 1.00 98.19 86 GLN A CA 1
ATOM 663 C C . GLN A 1 86 ? -8.303 -0.089 6.202 1.00 98.19 86 GLN A C 1
ATOM 665 O O . GLN A 1 86 ? -8.010 -0.379 5.037 1.00 98.19 86 GLN A O 1
ATOM 670 N N . ALA A 1 87 ? -8.280 1.169 6.650 1.00 98.56 87 ALA A N 1
ATOM 671 C CA . ALA A 1 87 ? -7.825 2.287 5.835 1.00 98.56 87 ALA A CA 1
ATOM 672 C C . ALA A 1 87 ? -6.332 2.160 5.502 1.00 98.56 87 ALA A C 1
ATOM 674 O O . ALA A 1 87 ? -5.953 2.355 4.345 1.00 98.56 87 ALA A O 1
ATOM 675 N N . TRP A 1 88 ? -5.497 1.763 6.468 1.00 98.69 88 TRP A N 1
ATOM 676 C CA . TRP A 1 88 ? -4.072 1.506 6.234 1.00 98.69 88 TRP A CA 1
ATOM 677 C C . TRP A 1 88 ? -3.822 0.342 5.272 1.00 98.69 88 TRP A C 1
ATOM 679 O O . TRP A 1 88 ? -3.016 0.483 4.350 1.00 98.69 88 TRP A O 1
ATOM 689 N N . LEU A 1 89 ? -4.565 -0.760 5.405 1.00 98.44 89 LEU A N 1
ATOM 690 C CA . LEU A 1 89 ? -4.507 -1.898 4.485 1.00 98.44 89 LEU A CA 1
ATOM 691 C C . LEU A 1 89 ? -4.798 -1.475 3.038 1.00 98.44 89 LEU A C 1
ATOM 693 O O . LEU A 1 89 ? -4.035 -1.785 2.117 1.00 98.44 89 LEU A O 1
ATOM 697 N N . LEU A 1 90 ? -5.904 -0.759 2.820 1.00 98.50 90 LEU A N 1
ATOM 698 C CA . LEU A 1 90 ? -6.296 -0.294 1.486 1.00 98.50 90 LEU A CA 1
ATOM 699 C C . LEU A 1 90 ? -5.313 0.741 0.934 1.00 98.50 90 LEU A C 1
ATOM 701 O O . LEU A 1 90 ? -4.940 0.658 -0.239 1.00 98.50 90 LEU A O 1
ATOM 705 N N . LYS A 1 91 ? -4.827 1.662 1.775 1.00 98.62 91 LYS A N 1
ATOM 706 C CA . LYS A 1 91 ? -3.805 2.640 1.389 1.00 98.62 91 LYS A CA 1
ATOM 707 C C . LYS A 1 91 ? -2.513 1.956 0.953 1.00 98.62 91 LYS A C 1
ATOM 709 O O . LYS A 1 91 ? -1.952 2.345 -0.068 1.00 98.62 91 LYS A O 1
ATOM 714 N N . GLY A 1 92 ? -2.060 0.931 1.676 1.00 98.19 92 GLY A N 1
ATOM 715 C CA . GLY A 1 92 ? -0.846 0.191 1.334 1.00 98.19 92 GLY A CA 1
ATOM 716 C C . GLY A 1 92 ? -0.947 -0.494 -0.027 1.00 98.19 92 GLY A C 1
ATOM 717 O O . GLY A 1 92 ? -0.074 -0.318 -0.880 1.00 98.19 92 GLY A O 1
ATOM 718 N N . LYS A 1 93 ? -2.067 -1.186 -0.280 1.00 97.75 93 LYS A N 1
ATOM 719 C CA . LYS A 1 93 ? -2.363 -1.792 -1.588 1.00 97.75 93 LYS A CA 1
ATOM 720 C C . LYS A 1 93 ? -2.380 -0.743 -2.702 1.00 97.75 93 LYS A C 1
ATOM 722 O O . LYS A 1 93 ? -1.7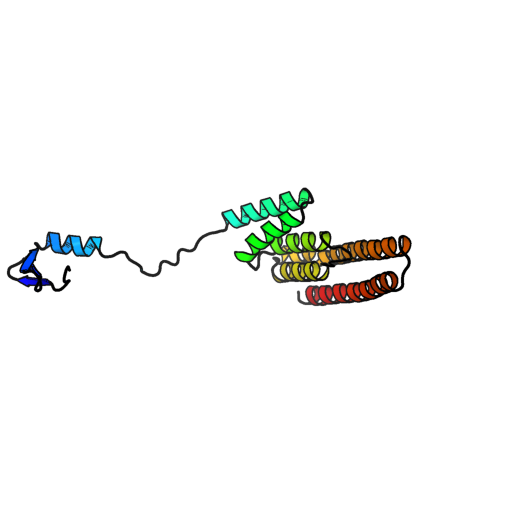04 -0.910 -3.716 1.00 97.75 93 LYS A O 1
ATOM 727 N N . ALA A 1 94 ? -3.095 0.361 -2.493 1.00 98.31 94 ALA A N 1
ATOM 728 C CA . ALA A 1 94 ? -3.223 1.425 -3.480 1.00 98.31 94 ALA A CA 1
ATOM 729 C C . ALA A 1 94 ? -1.897 2.137 -3.779 1.00 98.31 94 ALA A C 1
ATOM 731 O O . ALA A 1 94 ? -1.588 2.404 -4.943 1.00 98.31 94 ALA A O 1
ATOM 732 N N . ALA A 1 95 ? -1.091 2.437 -2.759 1.00 98.19 95 ALA A N 1
ATOM 733 C CA . ALA A 1 95 ? 0.220 3.056 -2.928 1.00 98.19 95 ALA A CA 1
ATOM 734 C C . ALA A 1 95 ? 1.162 2.135 -3.712 1.00 98.19 95 ALA A C 1
ATOM 736 O O . ALA A 1 95 ? 1.765 2.567 -4.696 1.00 98.19 95 ALA A O 1
ATOM 737 N N . GLY A 1 96 ? 1.219 0.852 -3.335 1.00 97.44 96 GLY A N 1
ATOM 738 C CA . GLY A 1 96 ? 2.022 -0.161 -4.012 1.00 97.44 96 GLY A CA 1
ATOM 739 C C . GLY A 1 96 ? 1.685 -0.279 -5.498 1.00 97.44 96 GLY A C 1
ATOM 740 O O . GLY A 1 96 ? 2.580 -0.161 -6.338 1.00 97.44 96 GLY A O 1
ATOM 741 N N . CYS A 1 97 ? 0.397 -0.416 -5.829 1.00 96.25 97 CYS A N 1
ATOM 742 C CA . CYS A 1 97 ? -0.090 -0.513 -7.209 1.00 96.25 97 CYS A CA 1
ATOM 743 C C . CYS A 1 97 ? 0.165 0.747 -8.055 1.00 96.25 97 CYS A C 1
ATOM 745 O O . CYS A 1 97 ? 0.223 0.651 -9.277 1.00 96.25 97 CYS A O 1
ATOM 747 N N . GLN A 1 98 ? 0.330 1.919 -7.437 1.00 96.88 98 GLN A N 1
ATOM 748 C CA . GLN A 1 98 ? 0.668 3.169 -8.133 1.00 96.88 98 GLN A CA 1
ATOM 749 C C . GLN A 1 98 ? 2.176 3.343 -8.386 1.00 96.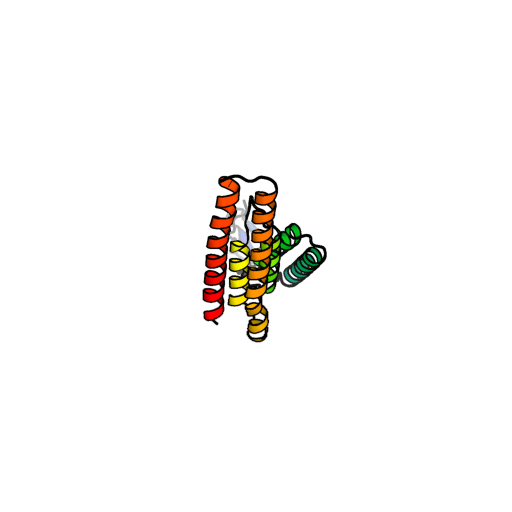88 98 GLN A C 1
ATOM 751 O O . GLN A 1 98 ? 2.600 4.405 -8.850 1.00 96.88 98 GLN A O 1
ATOM 756 N N . SER A 1 99 ? 3.001 2.342 -8.065 1.00 96.25 99 SER A N 1
ATOM 757 C CA . SER A 1 99 ? 4.442 2.404 -8.314 1.00 96.25 99 SER A CA 1
ATOM 758 C C . SER A 1 99 ? 4.761 2.430 -9.808 1.00 96.25 99 SER A C 1
ATOM 760 O O . SER A 1 99 ? 4.160 1.728 -10.616 1.00 96.25 99 SER A O 1
ATOM 762 N N . THR A 1 100 ? 5.766 3.222 -10.162 1.00 95.38 100 THR A N 1
ATOM 763 C CA . THR A 1 100 ? 6.357 3.296 -11.504 1.00 95.38 100 THR A CA 1
ATOM 764 C C . THR A 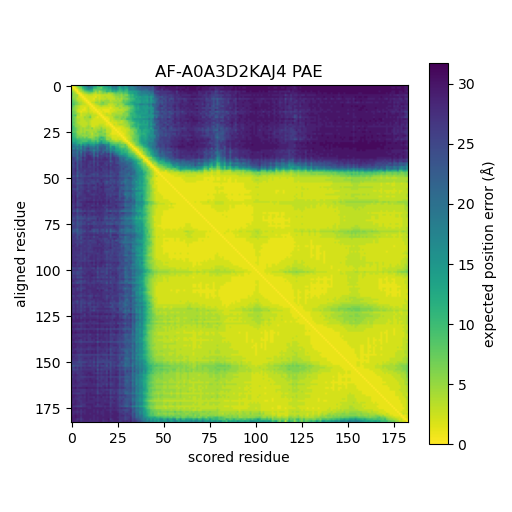1 100 ? 7.878 3.331 -11.371 1.00 95.38 100 THR A C 1
ATOM 766 O O . THR A 1 100 ? 8.376 3.614 -10.282 1.00 95.38 100 THR A O 1
ATOM 769 N N . LEU A 1 101 ? 8.625 3.137 -12.464 1.00 92.50 101 LEU A N 1
ATOM 770 C CA . LEU A 1 101 ? 10.093 3.279 -12.443 1.00 92.50 101 LEU A CA 1
ATOM 771 C C . LEU A 1 101 ? 10.540 4.667 -11.952 1.00 92.50 101 LEU A C 1
ATOM 773 O O . LEU A 1 101 ? 11.491 4.787 -11.194 1.00 92.50 101 LEU A O 1
ATOM 777 N N . ARG A 1 102 ? 9.782 5.720 -12.288 1.00 92.06 102 ARG A N 1
ATOM 778 C CA . ARG A 1 102 ? 10.068 7.098 -11.846 1.00 92.06 102 ARG A CA 1
ATOM 779 C C . ARG A 1 102 ? 9.679 7.377 -10.395 1.00 92.06 102 ARG A C 1
ATOM 781 O O . ARG A 1 102 ? 10.140 8.354 -9.813 1.00 92.06 102 ARG A O 1
ATOM 788 N N . LYS A 1 103 ? 8.757 6.591 -9.837 1.00 94.69 103 LYS A N 1
ATOM 789 C CA . LYS A 1 103 ? 8.222 6.783 -8.486 1.00 94.69 103 LYS A CA 1
ATOM 790 C C . LYS A 1 103 ? 7.846 5.434 -7.890 1.00 94.69 103 LYS A C 1
ATOM 792 O O . LYS A 1 103 ? 6.706 4.982 -8.006 1.00 94.69 103 LYS A O 1
ATOM 797 N N . ILE A 1 104 ? 8.819 4.813 -7.243 1.00 95.12 104 ILE A N 1
ATOM 798 C CA . ILE A 1 104 ? 8.654 3.553 -6.524 1.00 95.12 104 ILE A CA 1
ATOM 799 C C . ILE A 1 104 ? 7.997 3.855 -5.173 1.00 95.12 104 ILE A C 1
ATOM 801 O O . ILE A 1 104 ? 8.521 4.645 -4.393 1.00 95.12 104 ILE A O 1
ATOM 805 N N . ARG A 1 105 ? 6.842 3.243 -4.892 1.00 97.56 105 ARG A N 1
ATOM 806 C CA . ARG A 1 105 ? 6.061 3.468 -3.658 1.00 97.56 105 ARG A CA 1
ATOM 807 C C . ARG A 1 105 ? 5.938 2.214 -2.791 1.00 97.56 105 ARG A C 1
ATOM 809 O O . ARG A 1 105 ? 5.100 2.152 -1.897 1.00 97.56 105 ARG A O 1
ATOM 816 N N . ILE A 1 106 ? 6.776 1.205 -3.028 1.00 97.75 106 ILE A N 1
ATOM 817 C CA . ILE A 1 106 ? 6.725 -0.054 -2.272 1.00 97.75 106 ILE A CA 1
ATOM 818 C C . ILE A 1 106 ? 7.048 0.170 -0.794 1.00 97.75 106 ILE A C 1
ATOM 820 O O . ILE A 1 106 ? 6.402 -0.417 0.066 1.00 97.75 106 ILE A O 1
ATOM 824 N N . GLU A 1 107 ? 7.966 1.083 -0.474 1.00 96.94 107 GLU A N 1
ATOM 825 C CA . GLU A 1 107 ? 8.239 1.428 0.923 1.00 96.94 107 GLU A CA 1
ATOM 826 C C . GLU A 1 107 ? 7.017 2.020 1.639 1.00 96.94 107 GLU A C 1
ATOM 828 O O . GLU A 1 107 ? 6.777 1.737 2.817 1.00 96.94 107 GLU A O 1
ATOM 833 N N . GLU A 1 108 ? 6.236 2.836 0.934 1.00 98.00 108 GLU A N 1
ATOM 834 C CA . GLU A 1 108 ? 4.998 3.403 1.461 1.00 98.00 108 GLU A CA 1
ATOM 835 C C . GLU A 1 108 ? 3.973 2.297 1.721 1.00 98.00 108 GLU A C 1
ATOM 837 O O . GLU A 1 108 ? 3.361 2.279 2.787 1.00 98.00 108 GLU A O 1
ATOM 842 N N . ALA A 1 109 ? 3.863 1.328 0.807 1.00 98.19 109 ALA A N 1
ATOM 843 C CA . ALA A 1 109 ? 3.024 0.149 0.995 1.00 98.19 109 ALA A CA 1
ATOM 844 C C . ALA A 1 109 ? 3.433 -0.654 2.241 1.00 98.19 109 ALA A C 1
ATOM 846 O O . ALA A 1 109 ? 2.590 -0.922 3.091 1.00 98.19 109 ALA A O 1
ATOM 847 N N . VAL A 1 110 ? 4.727 -0.960 2.404 1.00 98.25 110 VAL A N 1
ATOM 848 C CA . VAL A 1 110 ? 5.255 -1.670 3.588 1.00 98.25 110 VAL A CA 1
ATOM 849 C C . VAL A 1 110 ? 4.956 -0.897 4.872 1.00 98.25 110 VAL A C 1
ATOM 851 O O . VAL A 1 110 ? 4.565 -1.478 5.879 1.00 98.25 110 VAL A O 1
ATOM 854 N N . SER A 1 111 ? 5.127 0.425 4.846 1.00 97.69 111 SER A N 1
ATOM 855 C CA . SER A 1 111 ? 4.883 1.272 6.017 1.00 97.69 111 SER A CA 1
ATOM 856 C C . SER A 1 111 ? 3.399 1.303 6.391 1.00 97.69 111 SER A C 1
ATOM 858 O O . SER A 1 111 ? 3.072 1.241 7.572 1.00 97.69 111 SER A O 1
ATOM 860 N N . ALA A 1 112 ? 2.508 1.342 5.398 1.00 98.38 112 ALA A N 1
ATOM 861 C CA . ALA A 1 112 ? 1.068 1.257 5.607 1.00 98.38 112 ALA A CA 1
ATOM 862 C C . ALA A 1 112 ? 0.641 -0.128 6.124 1.00 98.38 112 ALA A C 1
ATOM 864 O O . ALA A 1 112 ? -0.146 -0.197 7.058 1.00 98.38 112 ALA A O 1
ATOM 865 N N . PHE A 1 113 ? 1.205 -1.222 5.604 1.00 98.00 113 PHE A N 1
ATOM 866 C CA . PHE A 1 113 ? 0.932 -2.564 6.133 1.00 98.00 113 PHE A CA 1
ATOM 867 C C . PHE A 1 113 ? 1.452 -2.748 7.560 1.00 98.00 113 PHE A C 1
ATOM 869 O O . PHE A 1 113 ? 0.788 -3.382 8.366 1.00 98.00 113 PHE A O 1
ATOM 876 N N . ASN A 1 114 ? 2.591 -2.149 7.919 1.00 97.31 114 ASN A N 1
ATOM 877 C CA . ASN A 1 114 ? 3.034 -2.131 9.315 1.00 97.31 114 ASN A CA 1
ATOM 878 C C . ASN A 1 114 ? 2.048 -1.360 10.210 1.00 97.31 114 ASN A C 1
ATOM 880 O O . ASN A 1 114 ? 1.777 -1.796 11.319 1.00 97.31 114 ASN A O 1
ATOM 884 N N . LYS A 1 115 ? 1.474 -0.248 9.730 1.00 97.50 115 LYS A N 1
ATOM 885 C CA . LYS A 1 115 ? 0.443 0.500 10.469 1.00 97.50 115 LYS A CA 1
ATOM 886 C C . LYS A 1 115 ? -0.876 -0.246 10.598 1.00 97.50 115 LYS A C 1
ATOM 888 O O . LYS A 1 115 ? -1.530 -0.126 11.626 1.00 97.50 115 LYS A O 1
ATOM 893 N N . GLU A 1 116 ? -1.270 -0.996 9.578 1.00 97.50 116 GLU A N 1
ATOM 894 C CA . GLU A 1 116 ? -2.381 -1.934 9.699 1.00 97.50 116 GLU A CA 1
ATOM 895 C C . GLU A 1 116 ? -2.064 -2.983 10.768 1.00 97.50 116 GLU A C 1
ATOM 897 O O . GLU A 1 116 ? -2.850 -3.160 11.688 1.00 97.50 116 GLU A O 1
ATOM 902 N N . LEU A 1 117 ? -0.902 -3.629 10.672 1.00 96.19 117 LEU A N 1
ATOM 903 C CA . LEU A 1 117 ? -0.473 -4.688 11.576 1.00 96.19 117 LEU A CA 1
ATOM 904 C C . LEU A 1 117 ? -0.428 -4.233 13.041 1.00 96.19 117 LEU A C 1
ATOM 906 O O . LEU A 1 117 ? -0.933 -4.943 13.903 1.00 96.19 117 LEU A O 1
ATOM 910 N N . ASP A 1 118 ? 0.118 -3.045 13.311 1.00 95.56 118 ASP A N 1
ATOM 911 C CA . ASP A 1 118 ? 0.212 -2.483 14.663 1.00 95.56 118 ASP A CA 1
ATOM 912 C C . ASP A 1 118 ? -1.181 -2.194 15.285 1.00 95.56 118 ASP A C 1
ATOM 914 O O . ASP A 1 118 ? -1.290 -2.107 16.506 1.00 95.56 118 ASP A O 1
ATOM 918 N N . ASN A 1 119 ? -2.236 -2.040 14.469 1.00 96.25 119 ASN A N 1
ATOM 919 C CA . ASN A 1 119 ? -3.577 -1.619 14.908 1.00 96.25 119 ASN A CA 1
ATOM 920 C C . ASN A 1 119 ? -4.693 -2.646 14.635 1.00 96.25 119 ASN A C 1
ATOM 922 O O . ASN A 1 119 ? -5.855 -2.409 14.975 1.00 96.25 119 ASN A O 1
ATOM 926 N N . ALA A 1 120 ? -4.384 -3.766 13.983 1.00 96.31 120 ALA A N 1
ATOM 927 C CA . ALA A 1 120 ? -5.367 -4.790 13.664 1.00 96.31 120 ALA A CA 1
ATOM 928 C C . ALA A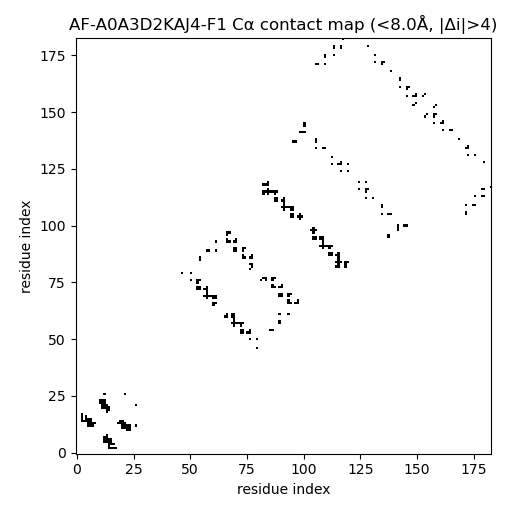 1 120 ? -5.821 -5.526 14.940 1.00 96.31 120 ALA A C 1
ATOM 930 O O . ALA A 1 120 ? -5.005 -5.792 15.826 1.00 96.31 120 ALA A O 1
ATOM 931 N N . PRO A 1 121 ? -7.110 -5.902 15.049 1.00 95.94 121 PRO A N 1
ATOM 932 C CA . PRO A 1 121 ? -7.567 -6.742 16.150 1.00 95.94 121 PRO A CA 1
ATOM 933 C C . PRO A 1 121 ? -6.904 -8.127 16.078 1.00 95.94 121 PRO A C 1
ATOM 935 O O . PRO A 1 121 ? -6.568 -8.603 14.993 1.00 95.94 121 PRO A O 1
ATOM 938 N N . GLU A 1 122 ? -6.758 -8.800 17.223 1.00 93.75 122 GLU A N 1
ATOM 939 C CA . GLU A 1 122 ? -6.016 -10.069 17.347 1.00 93.75 122 GLU A CA 1
ATOM 940 C C . GLU A 1 122 ? -6.482 -11.140 16.343 1.00 93.75 122 GLU A C 1
ATOM 942 O O . GLU A 1 122 ? -5.677 -11.792 15.679 1.00 93.75 122 GLU A O 1
ATOM 947 N N . GLU A 1 123 ? -7.796 -11.240 16.138 1.00 95.69 123 GLU A N 1
ATOM 948 C CA . GLU A 1 123 ? -8.438 -12.146 15.176 1.00 95.69 123 GLU A CA 1
ATOM 949 C C . GLU A 1 123 ? -8.058 -11.894 13.703 1.00 95.69 123 GLU A C 1
ATOM 951 O O . GLU A 1 123 ? -8.276 -12.757 12.851 1.00 95.69 123 GLU A O 1
ATOM 956 N N . LYS A 1 124 ? -7.488 -10.724 13.389 1.00 95.25 124 LYS A N 1
ATOM 957 C CA . LYS A 1 124 ? -7.047 -10.324 12.046 1.00 95.25 124 LYS A CA 1
ATOM 958 C C . LYS A 1 124 ? -5.539 -10.385 11.837 1.00 95.25 124 LYS A C 1
ATOM 960 O O . LYS A 1 124 ? -5.113 -10.347 10.686 1.00 95.25 124 LYS A O 1
ATOM 965 N N . LEU A 1 125 ? -4.737 -10.592 12.881 1.00 91.12 125 LEU A N 1
ATOM 966 C CA . LEU A 1 125 ? -3.272 -10.593 12.772 1.00 91.12 125 LEU A CA 1
ATOM 967 C C . LEU A 1 125 ? -2.736 -11.625 11.772 1.00 91.12 125 LEU A C 1
ATOM 969 O O . LEU A 1 125 ? -1.827 -11.324 11.001 1.00 91.12 125 LEU A O 1
ATOM 973 N N . GLU A 1 126 ? -3.323 -12.822 11.720 1.00 91.38 126 GLU A N 1
ATOM 974 C CA . GLU A 1 126 ? -2.941 -13.854 10.744 1.00 91.38 126 GLU A CA 1
ATOM 975 C C . GLU A 1 126 ? -3.278 -13.467 9.295 1.00 91.38 126 GLU A C 1
ATOM 977 O O . GLU A 1 126 ? -2.595 -13.875 8.354 1.00 91.38 126 GLU A O 1
ATOM 982 N N . GLU A 1 127 ? -4.334 -12.678 9.076 1.00 91.88 127 GLU A N 1
ATOM 983 C CA . GLU A 1 127 ? -4.643 -12.118 7.757 1.00 91.88 127 GLU A CA 1
ATOM 984 C C . GLU A 1 127 ? -3.647 -11.010 7.400 1.00 91.88 127 GLU A C 1
ATOM 986 O O . GLU A 1 127 ? -3.104 -11.009 6.293 1.00 91.88 127 GLU A O 1
ATOM 991 N N . THR A 1 128 ? -3.337 -10.130 8.350 1.00 91.81 128 THR A N 1
ATOM 992 C CA . THR A 1 128 ? -2.392 -9.029 8.167 1.00 91.81 128 THR A CA 1
ATOM 993 C C . THR A 1 128 ? -0.964 -9.517 7.905 1.00 91.81 128 THR A C 1
ATOM 995 O O . THR A 1 128 ? -0.297 -9.035 6.987 1.00 91.81 128 THR A O 1
ATOM 998 N N . LYS A 1 129 ? -0.495 -10.556 8.611 1.00 92.06 129 LYS A N 1
ATOM 999 C CA . LYS A 1 129 ? 0.833 -11.170 8.394 1.00 92.06 129 LYS A CA 1
ATOM 1000 C C . LYS A 1 129 ? 1.024 -11.685 6.957 1.00 92.06 129 LYS A C 1
ATOM 1002 O O . LYS A 1 129 ? 2.150 -11.725 6.454 1.00 92.06 129 LYS A O 1
ATOM 1007 N N . LYS A 1 130 ? -0.061 -11.995 6.233 1.00 92.44 130 LYS A N 1
ATOM 1008 C CA . LYS A 1 130 ? -0.008 -12.398 4.813 1.00 92.44 130 LYS A CA 1
ATOM 1009 C C . LYS A 1 130 ? 0.335 -11.246 3.865 1.00 92.44 130 LYS A C 1
ATOM 1011 O O . LYS A 1 130 ? 0.673 -11.522 2.713 1.00 92.44 130 LYS A O 1
ATOM 1016 N N . MET A 1 131 ? 0.325 -9.986 4.314 1.00 94.50 131 MET A N 1
ATOM 1017 C CA . MET A 1 131 ? 0.699 -8.843 3.467 1.00 94.50 131 MET A CA 1
ATOM 1018 C C . MET A 1 131 ? 2.172 -8.880 3.036 1.00 94.50 131 MET A C 1
ATOM 1020 O O . MET A 1 131 ? 2.518 -8.312 2.001 1.00 94.50 131 MET A O 1
ATOM 1024 N N . GLY A 1 132 ? 3.019 -9.666 3.710 1.00 94.12 132 GLY A N 1
ATOM 1025 C CA . GLY A 1 132 ? 4.359 -10.004 3.218 1.00 94.12 132 GLY A CA 1
ATOM 1026 C C . GLY A 1 132 ? 4.350 -10.608 1.809 1.00 94.12 132 GLY A C 1
ATOM 1027 O O . GLY A 1 132 ? 5.182 -10.253 0.974 1.00 94.12 132 GLY A O 1
ATOM 1028 N N . ALA A 1 133 ? 3.368 -11.460 1.496 1.00 94.31 133 ALA A N 1
ATOM 1029 C CA . ALA A 1 133 ? 3.218 -12.021 0.155 1.00 94.31 133 ALA A CA 1
ATOM 1030 C C . ALA A 1 133 ? 2.819 -10.953 -0.879 1.00 94.31 133 ALA A C 1
ATOM 1032 O O . ALA A 1 133 ? 3.272 -11.011 -2.022 1.00 94.31 133 ALA A O 1
ATOM 1033 N N . GLU A 1 134 ? 2.013 -9.962 -0.490 1.00 94.81 134 GLU A N 1
ATOM 1034 C CA . GLU A 1 134 ? 1.660 -8.833 -1.361 1.00 94.81 134 GLU A CA 1
ATOM 1035 C C . GLU A 1 134 ? 2.865 -7.922 -1.629 1.00 94.81 134 GLU A C 1
ATOM 1037 O O . GLU A 1 134 ? 3.089 -7.527 -2.773 1.00 94.81 134 GLU A O 1
ATOM 1042 N N . ILE A 1 135 ? 3.712 -7.666 -0.625 1.00 96.19 135 ILE A N 1
ATOM 1043 C CA . ILE A 1 135 ? 4.977 -6.934 -0.810 1.00 96.19 135 ILE A CA 1
ATOM 1044 C C . ILE A 1 135 ? 5.870 -7.655 -1.828 1.00 96.19 135 ILE A C 1
ATOM 1046 O O . ILE A 1 135 ? 6.400 -7.015 -2.739 1.00 96.19 135 ILE A O 1
ATOM 1050 N N . ILE A 1 136 ? 5.999 -8.983 -1.725 1.00 95.94 136 ILE A N 1
ATOM 1051 C CA . ILE A 1 136 ? 6.781 -9.787 -2.677 1.00 95.94 136 ILE A CA 1
ATOM 1052 C C . ILE A 1 136 ? 6.200 -9.674 -4.091 1.00 95.94 136 ILE A C 1
ATOM 1054 O O . ILE A 1 136 ? 6.951 -9.441 -5.037 1.00 95.94 136 ILE A O 1
ATOM 1058 N N . LYS A 1 137 ? 4.875 -9.789 -4.257 1.00 95.88 137 LYS A N 1
ATOM 1059 C CA . LYS A 1 137 ? 4.220 -9.641 -5.569 1.00 95.88 137 LYS A CA 1
ATOM 1060 C C . LYS A 1 137 ? 4.494 -8.276 -6.193 1.00 95.88 137 LYS A C 1
ATOM 1062 O O . LYS A 1 137 ? 4.845 -8.207 -7.370 1.00 95.88 137 LYS A O 1
ATOM 1067 N N . LEU A 1 138 ? 4.368 -7.204 -5.411 1.00 96.06 138 LEU A N 1
ATOM 1068 C CA . LEU A 1 138 ? 4.666 -5.851 -5.870 1.00 96.06 138 LEU A CA 1
ATOM 1069 C C . LEU A 1 138 ? 6.141 -5.700 -6.263 1.00 96.06 138 LEU A C 1
ATOM 1071 O O . LEU A 1 138 ? 6.440 -5.109 -7.302 1.00 96.06 138 LEU A O 1
ATOM 1075 N N . CYS A 1 139 ? 7.057 -6.279 -5.479 1.00 96.94 139 CYS A N 1
ATOM 1076 C CA . CYS A 1 139 ? 8.478 -6.265 -5.806 1.00 96.94 139 CYS A CA 1
ATOM 1077 C C . CYS A 1 139 ? 8.759 -6.993 -7.123 1.00 96.94 139 CYS A C 1
ATOM 1079 O O . CYS A 1 139 ? 9.438 -6.455 -7.990 1.00 96.94 139 CYS A O 1
ATOM 1081 N N . LEU A 1 140 ? 8.198 -8.186 -7.319 1.00 96.94 140 LEU A N 1
ATOM 1082 C CA . LEU A 1 140 ? 8.379 -8.948 -8.555 1.00 96.94 140 LEU A CA 1
ATOM 1083 C C . LEU A 1 140 ? 7.814 -8.216 -9.778 1.00 96.94 140 LEU A C 1
ATOM 1085 O O . LEU A 1 140 ? 8.445 -8.215 -10.834 1.00 96.94 140 LEU A O 1
ATOM 1089 N N . ALA A 1 141 ? 6.653 -7.568 -9.644 1.00 96.44 141 ALA A N 1
ATOM 1090 C CA . ALA A 1 141 ? 6.057 -6.787 -10.725 1.00 96.44 141 ALA A CA 1
ATOM 1091 C C . ALA A 1 141 ? 6.946 -5.605 -11.140 1.00 96.44 141 ALA A C 1
ATOM 1093 O O . ALA A 1 141 ? 7.143 -5.370 -12.332 1.00 96.44 141 ALA A O 1
ATOM 1094 N N . LEU A 1 142 ? 7.519 -4.892 -10.169 1.00 96.56 142 LEU A N 1
ATOM 1095 C CA . LEU A 1 142 ? 8.410 -3.768 -10.439 1.00 96.56 142 LEU A CA 1
ATOM 1096 C C . LEU A 1 142 ? 9.775 -4.227 -10.970 1.00 96.56 142 LEU A C 1
ATOM 1098 O O . LEU A 1 142 ? 10.271 -3.632 -11.918 1.00 96.56 142 LEU A O 1
ATOM 1102 N N . MET A 1 143 ? 10.324 -5.336 -10.460 1.00 97.44 143 MET A N 1
ATOM 1103 C CA . MET A 1 143 ? 11.545 -5.946 -11.006 1.00 97.44 143 MET A CA 1
ATOM 1104 C C . MET A 1 143 ? 11.356 -6.311 -12.476 1.00 97.44 143 MET A C 1
ATOM 1106 O O . MET A 1 143 ? 12.198 -6.007 -13.317 1.00 97.44 143 MET A O 1
ATOM 1110 N N . LYS A 1 144 ? 10.211 -6.923 -12.803 1.00 97.31 144 LYS A N 1
ATOM 1111 C CA . LYS A 1 144 ? 9.854 -7.228 -14.185 1.00 97.31 144 LYS A CA 1
ATOM 1112 C C . LYS A 1 144 ? 9.791 -5.960 -15.035 1.00 97.31 144 LYS A C 1
ATOM 1114 O O . LYS A 1 144 ? 10.300 -5.972 -16.147 1.00 97.31 144 LYS A O 1
ATOM 1119 N N . LEU A 1 145 ? 9.218 -4.873 -14.516 1.00 96.25 145 LEU A N 1
ATOM 1120 C CA . LEU A 1 145 ? 9.170 -3.596 -15.224 1.00 96.25 145 LEU A CA 1
ATOM 1121 C C . LEU A 1 145 ? 10.575 -3.028 -15.490 1.00 96.25 145 LEU A C 1
ATOM 1123 O O . LEU A 1 145 ? 10.813 -2.559 -16.601 1.00 96.25 145 LEU A O 1
ATOM 1127 N N . CYS A 1 146 ? 11.501 -3.107 -14.525 1.00 96.81 146 CYS A N 1
ATOM 1128 C CA . CYS A 1 146 ? 12.901 -2.708 -14.721 1.00 96.81 146 CYS A CA 1
ATOM 1129 C C . CYS A 1 146 ? 13.564 -3.550 -15.824 1.00 96.81 146 CYS A C 1
ATOM 1131 O O . CYS A 1 146 ? 14.156 -3.006 -16.754 1.00 96.81 146 CYS A O 1
ATOM 1133 N N . CYS A 1 147 ? 13.406 -4.877 -15.771 1.00 98.00 147 CYS A N 1
ATOM 1134 C CA . CYS A 1 147 ? 13.942 -5.786 -16.787 1.00 98.00 147 CYS A CA 1
ATOM 1135 C C . CYS A 1 147 ? 13.350 -5.518 -18.179 1.00 98.00 147 CYS A C 1
ATOM 1137 O O . CYS A 1 147 ? 14.088 -5.443 -19.158 1.00 98.00 147 CYS A O 1
ATOM 1139 N N . ASP A 1 148 ? 12.030 -5.340 -18.276 1.00 97.75 148 ASP A N 1
ATOM 1140 C CA . ASP A 1 148 ? 11.345 -5.030 -19.533 1.00 97.75 148 ASP A CA 1
ATOM 1141 C C . ASP A 1 148 ? 11.812 -3.677 -20.103 1.00 97.75 148 ASP A C 1
ATOM 1143 O O . ASP A 1 148 ? 11.880 -3.518 -21.323 1.00 97.75 148 ASP A O 1
ATOM 1147 N N . ASN A 1 149 ? 12.135 -2.703 -19.242 1.00 96.94 149 ASN A N 1
ATOM 1148 C CA . ASN A 1 149 ? 12.693 -1.411 -19.644 1.00 96.94 149 ASN A CA 1
ATOM 1149 C C . ASN A 1 149 ? 14.114 -1.562 -20.201 1.00 96.94 149 ASN A C 1
ATOM 1151 O O . ASN A 1 149 ? 14.385 -1.095 -21.304 1.00 96.94 149 ASN A O 1
ATOM 1155 N N . PHE A 1 150 ? 14.981 -2.307 -19.510 1.00 97.94 150 PHE A N 1
ATOM 1156 C CA . PHE A 1 150 ? 16.338 -2.598 -19.978 1.00 97.94 150 PHE A CA 1
ATOM 1157 C C . PHE A 1 150 ? 16.356 -3.362 -21.309 1.00 97.94 150 PHE A C 1
ATOM 1159 O O . PHE A 1 150 ? 17.143 -3.046 -22.193 1.00 97.94 150 PHE A O 1
ATOM 1166 N N . VAL A 1 151 ? 15.466 -4.345 -21.492 1.00 98.25 151 VAL A N 1
ATOM 1167 C CA . VAL A 1 151 ? 15.352 -5.083 -22.765 1.00 98.25 151 VAL A CA 1
ATOM 1168 C C . VAL A 1 151 ? 14.969 -4.155 -23.921 1.00 98.25 151 VAL A C 1
ATOM 1170 O O . VAL A 1 151 ? 15.431 -4.355 -25.044 1.00 98.25 151 VAL A O 1
ATOM 1173 N N . LYS A 1 152 ? 14.116 -3.155 -23.668 1.00 97.88 152 LYS A N 1
ATOM 1174 C CA . LYS A 1 152 ? 13.688 -2.182 -24.684 1.00 97.88 152 LYS A CA 1
ATOM 1175 C C . LYS A 1 152 ? 14.765 -1.149 -24.999 1.00 97.88 152 LYS A C 1
ATOM 1177 O O . LYS A 1 152 ? 14.879 -0.758 -26.157 1.00 97.88 152 LYS A O 1
ATOM 1182 N N . ASP A 1 153 ? 15.507 -0.712 -23.989 1.00 97.56 153 ASP A N 1
ATOM 1183 C CA . ASP A 1 153 ? 16.533 0.322 -24.103 1.00 97.56 153 ASP A CA 1
ATOM 1184 C C . ASP A 1 153 ? 17.761 -0.041 -23.249 1.00 97.56 153 ASP A C 1
ATOM 1186 O O . ASP A 1 153 ? 17.850 0.341 -22.079 1.00 97.56 153 ASP A O 1
ATOM 1190 N N . PRO A 1 154 ? 18.701 -0.844 -23.777 1.00 97.88 154 PRO A N 1
ATOM 1191 C CA . PRO A 1 154 ? 19.856 -1.280 -23.001 1.00 97.88 154 PRO A CA 1
ATOM 1192 C C . PRO A 1 154 ? 20.821 -0.119 -22.721 1.00 97.88 154 PRO A C 1
ATOM 1194 O O . PRO A 1 154 ? 21.432 0.430 -23.639 1.00 97.88 154 PRO A O 1
ATOM 1197 N N . SER A 1 155 ? 21.009 0.219 -21.445 1.00 98.12 155 SER A N 1
ATOM 1198 C CA . SER A 1 155 ? 21.922 1.276 -20.994 1.00 98.12 155 SER A CA 1
ATOM 1199 C C . SER A 1 155 ? 22.497 0.971 -19.607 1.00 98.12 155 SER A C 1
ATOM 1201 O O . SER A 1 155 ? 21.921 0.187 -18.848 1.00 98.12 155 SER A O 1
ATOM 1203 N N . GLU A 1 156 ? 23.628 1.594 -19.257 1.00 97.88 156 GLU A N 1
ATOM 1204 C CA . GLU A 1 156 ? 24.188 1.503 -17.897 1.00 97.88 156 GLU A CA 1
ATOM 1205 C C . GLU A 1 156 ? 23.202 2.030 -16.847 1.00 97.88 156 GLU A C 1
ATOM 1207 O O . GLU A 1 156 ? 23.085 1.460 -15.768 1.00 97.88 156 GLU A O 1
ATOM 1212 N N . GLU A 1 157 ? 22.447 3.080 -17.177 1.00 96.44 157 GLU A N 1
ATOM 1213 C CA . GLU A 1 157 ? 21.403 3.634 -16.311 1.00 96.44 157 GLU A CA 1
ATOM 1214 C C . GLU A 1 157 ? 20.323 2.589 -16.003 1.00 96.44 157 GLU A C 1
ATOM 1216 O O . GLU A 1 157 ? 20.083 2.282 -14.837 1.00 96.44 157 GLU A O 1
ATOM 1221 N N . ASN A 1 158 ? 19.750 1.956 -17.032 1.00 96.56 158 ASN A N 1
ATOM 1222 C CA . ASN A 1 158 ? 18.702 0.948 -16.855 1.00 96.56 158 ASN A CA 1
ATOM 1223 C C . ASN A 1 158 ? 19.227 -0.337 -16.184 1.00 96.56 158 ASN A C 1
ATOM 1225 O O . ASN A 1 158 ? 18.476 -1.015 -15.482 1.00 96.56 158 ASN A O 1
ATOM 1229 N N . ALA A 1 159 ? 20.509 -0.682 -16.363 1.00 97.50 159 ALA A N 1
ATOM 1230 C CA . ALA A 1 159 ? 21.143 -1.770 -15.615 1.00 97.50 159 ALA A CA 1
ATOM 1231 C C . ALA A 1 159 ? 21.257 -1.428 -14.118 1.00 97.50 159 ALA A C 1
ATOM 1233 O O . ALA A 1 159 ? 20.874 -2.233 -13.266 1.00 97.50 159 ALA A O 1
ATOM 1234 N N . ASN A 1 160 ? 21.705 -0.211 -13.799 1.00 96.12 160 ASN A N 1
ATOM 1235 C CA . ASN A 1 160 ? 21.813 0.272 -12.424 1.00 96.12 160 ASN A CA 1
ATOM 1236 C C . ASN A 1 160 ? 20.443 0.345 -11.728 1.00 96.12 160 ASN A C 1
ATOM 1238 O O . ASN A 1 160 ? 20.358 0.049 -10.538 1.00 96.12 160 ASN A O 1
ATOM 1242 N N . GLU A 1 161 ? 19.361 0.677 -12.443 1.00 95.25 161 GLU A N 1
ATOM 1243 C CA . GLU A 1 161 ? 17.996 0.642 -11.892 1.00 95.25 161 GLU A CA 1
ATOM 1244 C C . GLU A 1 161 ? 17.595 -0.765 -11.412 1.00 95.25 161 GLU A C 1
ATOM 1246 O O . GLU A 1 161 ? 16.967 -0.904 -10.359 1.00 95.25 161 GLU A O 1
ATOM 1251 N N . ILE A 1 162 ? 17.972 -1.819 -12.147 1.00 97.50 162 ILE A N 1
ATOM 1252 C CA . ILE A 1 162 ? 17.716 -3.215 -11.754 1.00 97.50 162 ILE A CA 1
ATOM 1253 C C . ILE A 1 162 ? 18.489 -3.552 -10.475 1.00 97.50 162 ILE A C 1
ATOM 1255 O O . ILE A 1 162 ? 17.908 -4.084 -9.525 1.00 97.50 162 ILE A O 1
ATOM 1259 N N . GLU A 1 163 ? 19.783 -3.226 -10.429 1.00 96.38 163 GLU A N 1
ATOM 1260 C CA . GLU A 1 163 ? 20.634 -3.485 -9.261 1.00 96.38 163 GLU A CA 1
ATOM 1261 C C . GLU A 1 163 ? 20.144 -2.728 -8.022 1.00 96.38 163 GLU A C 1
ATOM 1263 O O . GLU A 1 163 ? 19.969 -3.312 -6.947 1.00 96.38 163 GLU A O 1
ATOM 1268 N N . GLN A 1 164 ? 19.846 -1.437 -8.180 1.00 94.88 164 GLN A N 1
ATOM 1269 C CA . GLN A 1 164 ? 19.310 -0.599 -7.115 1.00 94.88 164 GLN A CA 1
ATOM 1270 C C . GLN A 1 164 ? 17.984 -1.157 -6.600 1.00 94.88 164 GLN A C 1
ATOM 1272 O O . GLN A 1 164 ? 17.770 -1.251 -5.387 1.00 94.88 164 GLN A O 1
ATOM 1277 N N . PHE A 1 165 ? 17.088 -1.552 -7.504 1.00 96.50 165 PHE A N 1
ATOM 1278 C CA . PHE A 1 165 ? 15.803 -2.091 -7.100 1.00 96.50 165 PHE A CA 1
ATOM 1279 C C . PHE A 1 165 ? 15.934 -3.458 -6.408 1.00 96.50 165 PHE A C 1
ATOM 1281 O O . PHE A 1 165 ? 15.224 -3.723 -5.433 1.00 96.50 165 PHE A O 1
ATOM 1288 N N . ALA A 1 166 ? 16.883 -4.300 -6.828 1.00 95.94 166 ALA A N 1
ATOM 1289 C CA . ALA A 1 166 ? 17.176 -5.561 -6.151 1.00 95.94 166 ALA A CA 1
ATOM 1290 C C . ALA A 1 166 ? 17.577 -5.331 -4.684 1.00 95.94 166 ALA A C 1
ATOM 1292 O O . ALA A 1 166 ? 17.056 -6.013 -3.798 1.00 95.94 166 ALA A O 1
ATOM 1293 N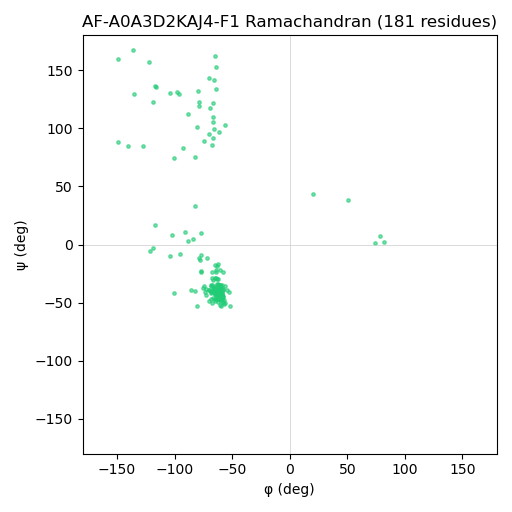 N . LEU A 1 167 ? 18.418 -4.329 -4.409 1.00 95.50 167 LEU A N 1
ATOM 1294 C CA . LEU A 1 167 ? 18.798 -3.943 -3.046 1.00 95.50 167 LEU A CA 1
ATOM 1295 C C . LEU A 1 167 ? 17.606 -3.408 -2.239 1.00 95.50 167 LEU A C 1
ATOM 1297 O O . LEU A 1 167 ? 17.375 -3.848 -1.111 1.00 95.50 167 LEU A O 1
ATOM 1301 N N . LEU A 1 168 ? 16.807 -2.508 -2.822 1.00 95.50 168 LEU A N 1
ATOM 1302 C CA . LEU A 1 168 ? 15.613 -1.963 -2.164 1.00 95.50 168 LEU A CA 1
ATOM 1303 C C . LEU A 1 168 ? 14.613 -3.061 -1.781 1.00 95.50 168 LEU A C 1
ATOM 1305 O O . LEU A 1 168 ? 14.068 -3.041 -0.678 1.00 95.50 168 LEU A O 1
ATOM 1309 N N . SER A 1 169 ? 14.412 -4.059 -2.646 1.00 95.50 169 SER A N 1
ATOM 1310 C CA . SER A 1 169 ? 13.495 -5.171 -2.369 1.00 95.50 169 SER A CA 1
ATOM 1311 C C . SER A 1 169 ? 13.886 -5.972 -1.117 1.00 95.50 169 SER A C 1
ATOM 1313 O O . SER A 1 169 ? 13.015 -6.376 -0.343 1.00 95.50 169 SER A O 1
ATOM 1315 N N . GLN A 1 170 ? 15.189 -6.126 -0.855 1.00 95.12 170 GLN A N 1
ATOM 1316 C CA . GLN A 1 170 ? 15.695 -6.769 0.362 1.00 95.12 170 GLN A CA 1
ATOM 1317 C C . GLN A 1 170 ? 15.407 -5.912 1.598 1.00 95.12 170 GLN A C 1
ATOM 1319 O O . GLN A 1 170 ? 14.964 -6.432 2.622 1.00 95.12 170 GLN A O 1
ATOM 1324 N N . MET A 1 171 ? 15.586 -4.590 1.499 1.00 95.94 171 MET A N 1
ATOM 1325 C CA . MET A 1 171 ? 15.249 -3.662 2.584 1.00 95.94 171 MET A CA 1
ATOM 1326 C C . MET A 1 171 ? 13.755 -3.696 2.927 1.00 95.94 171 MET A C 1
ATOM 1328 O O . MET A 1 171 ? 13.397 -3.684 4.104 1.00 95.94 171 MET A O 1
ATOM 1332 N N . TYR A 1 172 ? 12.878 -3.780 1.925 1.00 96.69 172 TYR A N 1
ATOM 1333 C CA . TYR A 1 172 ? 11.431 -3.889 2.135 1.00 96.69 172 TYR A CA 1
ATOM 1334 C C . TYR A 1 172 ? 11.050 -5.175 2.867 1.00 96.69 172 TYR A C 1
ATOM 1336 O O . TYR A 1 172 ? 10.256 -5.125 3.808 1.00 96.69 172 TYR A O 1
ATOM 1344 N N . ALA A 1 173 ? 11.654 -6.305 2.490 1.00 93.69 173 ALA A N 1
ATOM 1345 C CA . ALA A 1 173 ? 11.455 -7.574 3.182 1.00 93.69 173 ALA A CA 1
ATOM 1346 C C . ALA A 1 173 ? 11.904 -7.494 4.651 1.00 93.69 173 ALA A C 1
ATOM 1348 O O . ALA A 1 173 ? 11.156 -7.889 5.542 1.00 93.69 173 ALA A O 1
ATOM 1349 N N . LEU A 1 174 ? 13.080 -6.916 4.919 1.00 94.62 174 LEU A N 1
ATOM 1350 C CA . LEU A 1 174 ? 13.578 -6.725 6.285 1.00 94.62 174 LEU A CA 1
ATOM 1351 C C . LEU A 1 174 ? 12.651 -5.830 7.118 1.00 94.62 174 LEU A C 1
ATOM 1353 O O . LEU A 1 174 ? 12.320 -6.177 8.248 1.00 94.62 174 LEU A O 1
ATOM 1357 N N . LYS A 1 175 ? 12.192 -4.706 6.555 1.00 94.75 175 LYS A N 1
ATOM 1358 C CA . LYS A 1 175 ? 11.278 -3.768 7.228 1.00 94.75 175 LYS A CA 1
ATOM 1359 C C . LYS A 1 175 ? 9.925 -4.406 7.555 1.00 94.75 175 LYS A C 1
ATOM 1361 O O . LYS A 1 175 ? 9.327 -4.067 8.575 1.00 94.75 175 LYS A O 1
ATOM 1366 N N . TRP A 1 176 ? 9.443 -5.310 6.702 1.00 95.25 176 TRP A N 1
ATOM 1367 C CA . TRP A 1 176 ? 8.239 -6.093 6.968 1.00 95.25 176 TRP A CA 1
ATOM 1368 C C . TRP A 1 176 ? 8.457 -7.125 8.075 1.00 95.25 176 TRP A C 1
ATOM 1370 O O . TRP A 1 176 ? 7.670 -7.172 9.013 1.00 95.25 176 TRP A O 1
ATOM 1380 N N . LEU A 1 177 ? 9.542 -7.905 8.014 1.00 93.50 177 LEU A N 1
ATOM 1381 C CA . LEU A 1 177 ? 9.863 -8.911 9.036 1.00 93.50 177 LEU A CA 1
ATOM 1382 C C . LEU A 1 177 ? 10.014 -8.278 10.425 1.00 93.50 177 LEU A C 1
ATOM 1384 O O . LEU A 1 177 ? 9.391 -8.723 11.380 1.00 93.50 177 LEU A O 1
ATOM 1388 N N . GLN A 1 178 ? 10.724 -7.151 10.514 1.00 92.12 178 GLN A N 1
ATOM 1389 C CA . GLN A 1 178 ? 10.834 -6.362 11.747 1.00 92.12 178 GLN A CA 1
ATOM 1390 C C . GLN A 1 178 ? 9.492 -5.832 12.270 1.00 92.12 178 GLN A C 1
ATOM 1392 O O . GLN A 1 178 ? 9.413 -5.439 13.430 1.00 92.12 178 GLN A O 1
ATOM 1397 N N . GLY A 1 179 ? 8.474 -5.718 11.415 1.00 89.62 179 GLY A N 1
ATOM 1398 C CA . GLY A 1 179 ? 7.104 -5.406 11.812 1.00 89.62 179 GLY A CA 1
ATOM 1399 C C . GLY A 1 179 ? 6.377 -6.634 12.332 1.00 89.62 179 GLY A C 1
ATOM 1400 O O . GLY A 1 179 ? 5.871 -6.625 13.450 1.00 89.62 179 GLY A O 1
ATOM 1401 N N . ALA A 1 180 ? 6.393 -7.698 11.531 1.00 86.94 180 ALA A N 1
ATOM 1402 C CA . ALA A 1 180 ? 5.731 -8.964 11.808 1.00 86.94 180 ALA A CA 1
ATOM 1403 C C . ALA A 1 180 ? 6.207 -9.638 13.103 1.00 86.94 180 ALA A C 1
ATOM 1405 O O . ALA A 1 180 ? 5.388 -10.240 13.789 1.00 86.94 180 ALA A O 1
ATOM 1406 N N . ASP A 1 181 ? 7.490 -9.508 13.451 1.00 87.44 181 ASP A N 1
ATOM 1407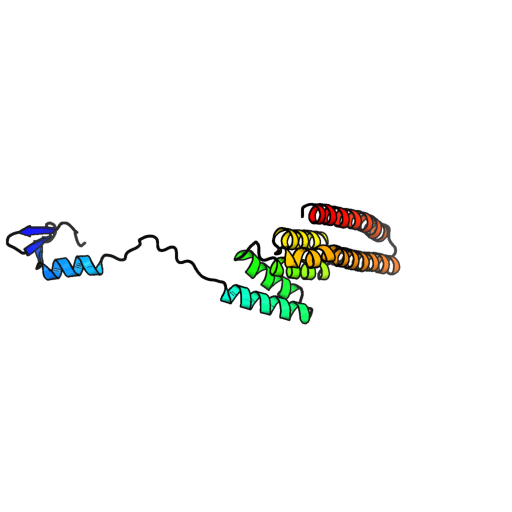 C CA . ASP A 1 181 ? 8.083 -10.129 14.643 1.00 87.44 181 ASP A CA 1
ATOM 1408 C C . ASP A 1 181 ? 7.737 -9.401 15.959 1.00 87.44 181 ASP A C 1
ATOM 1410 O O . ASP A 1 181 ? 8.050 -9.904 17.038 1.00 87.44 181 ASP A O 1
ATOM 1414 N N . ARG A 1 182 ? 7.120 -8.209 15.907 1.00 83.69 182 ARG A N 1
ATOM 1415 C CA . ARG A 1 182 ? 6.743 -7.447 17.118 1.00 83.69 182 ARG A CA 1
ATOM 1416 C C . ARG A 1 182 ? 5.478 -7.964 17.802 1.00 83.69 182 ARG A C 1
ATOM 1418 O O . ARG A 1 182 ? 5.203 -7.525 18.918 1.00 83.69 182 ARG A O 1
ATOM 1425 N N . ILE A 1 183 ? 4.713 -8.821 17.127 1.00 74.25 183 ILE A N 1
ATOM 1426 C CA . ILE A 1 183 ? 3.359 -9.241 17.511 1.00 74.25 183 ILE A CA 1
ATOM 1427 C C . ILE A 1 183 ? 3.251 -10.759 17.450 1.00 74.25 183 ILE A C 1
ATOM 1429 O O . ILE A 1 183 ? 2.863 -11.352 18.474 1.00 74.25 183 ILE A O 1
#

Nearest PDB structures (foldseek):
  2vgx-assembly1_B  TM=5.390E-01  e=4.444E-02  Yersinia enterocolitica
  2vgy-assembly1_A-2  TM=5.327E-01  e=4.444E-02  Yersinia enterocolitica
  7axy-assembly1_B  TM=5.031E-01  e=4.861E-01  Shigella flexneri
  7vg5-assembly1_B  TM=2.831E-01  e=2.063E+00  Methylorubrum extorquens AM1

Mean predicted aligned error: 11.61 Å

Radius of gyration: 31.03 Å; Cα contacts (8 Å, |Δi|>4): 190; chains: 1; bounding box: 64×70×72 Å

Foldseek 3Di:
DDDPQWDDDPQWTARPVPRDTHHPVRVVVVVVVPCPPPVPPPPPPPCVVVLVVLLVQLVVCVVVVVLVSVLVSLVVNCVVVVLPLSSLQSNLLSQLSPADLVRHRLLVSLVSLLSSLVRPDPVCNVVSLCCLVVSVVSLVVRLVNLVVVCVVPPDPVSVVSNVVSVVVSVVSSVSNVVSSVVD

Sequence (183 aa):
MGGTDLVKKDGVFVCQTCGIKYSIEEARKMMIEGNVDVSGSTVKVDDSDKIENYLMMAKNAYDTGNQKETENYCNKIIETEPDNYQAWLLKGKAAGCQSTLRKIRIEEAVSAFNKELDNAPEEKLEETKKMGAEIIKLCLALMKLCCDNFVKDPSEENANEIEQFALLSQMYALKWLQGADRI

pLDDT: mean 88.72, std 14.39, range [44.56, 98.81]

Secondary structure (DSSP, 8-state):
-----EEEETTEEEETTT--EE-HHHHHHHHHHT----S--------HHHHHHHHHHHHHHHHTT-HHHHHHHHHHHHHH-TT-HHHHHHHHHHHHHT-BTTB--HHHHHHHHHHHHHHS-GGGHHHHHTHHHHHHHHHHHHHHHHHHHHHHS--HHHHHHHHHHHHHHHHHHHHHHHHHTT-

Solvent-accessible surface area (backbone atoms only — not comparable to full-atom values): 10153 Å² total; per-residue (Å²): 138,87,67,92,52,65,46,82,52,98,83,28,34,31,26,74,83,78,65,54,74,32,50,62,66,57,53,48,50,56,62,62,78,65,62,76,79,78,72,78,72,74,79,77,78,80,54,63,72,57,41,53,51,34,50,52,50,18,50,55,25,45,78,71,66,37,32,70,55,15,33,53,28,20,50,60,36,39,75,77,42,77,62,46,22,69,38,25,43,51,29,10,53,24,39,34,73,64,40,43,96,92,47,74,25,54,66,57,14,50,53,23,42,42,50,13,55,77,45,44,58,78,94,42,45,75,63,50,61,52,49,60,58,53,54,50,51,54,45,53,54,50,51,48,48,37,52,56,47,25,76,76,51,78,46,74,67,40,51,48,52,41,54,53,47,57,54,49,51,53,52,51,52,51,58,43,48,68,46,60,73,76,114